Protein AF-G9PJ74-F1 (afdb_monomer)

Secondary structure (DSSP, 8-state):
-TTS-EEEESSSTTSSSEEEE-TTSGGGG-SSEEEEE--TT-HHHHHHHHHHHHHSTT-EEEEESS--S-HHHHHHHHHHHHHTT--EEPPPTT--TTT--EEEPP-PPP----PPPP-HHHHHHHHHHHHHHTSEEEESS--SS---GGGGHHHHHHHTT-EEEEETTEEEEE--S-----EEE-TT-GGGHHHHHHHHHHHHHTT--EEEES-GGGGGSSS-HHHHHHHHHHHTT-EEEEETTEEEEE-------EE--TT-HHHHHHHHHHTTTSTT-EES-SGGGGGT-TTHHHHHHHHHHGGG-TT--------PPPPPPP--

Solvent-accessible surface area (backbone atoms only — not comparable to full-atom values): 17631 Å² total; per-residue (Å²): 84,97,67,34,37,36,66,46,61,78,49,56,82,97,43,79,54,62,47,82,48,70,52,83,46,44,49,79,68,36,70,62,39,73,48,74,44,78,16,50,73,38,34,63,61,53,35,54,50,53,63,49,11,24,72,25,76,38,10,23,38,41,27,32,63,33,56,56,41,29,50,33,58,42,50,38,44,52,50,53,40,43,78,23,71,28,56,66,49,71,46,65,90,86,54,50,70,58,63,33,38,36,36,26,38,50,43,78,71,54,85,82,89,78,87,80,73,72,64,43,56,72,44,43,52,57,36,47,43,10,29,58,65,40,39,72,30,71,46,73,68,38,68,96,74,80,51,59,49,30,62,50,52,68,59,52,41,43,56,32,48,28,46,64,48,77,54,97,34,33,36,33,26,34,22,71,45,55,52,37,33,42,79,46,77,29,31,51,34,46,88,48,45,44,52,52,48,32,51,25,50,56,6,4,49,71,68,22,54,24,36,42,31,58,32,47,46,38,50,74,49,88,42,41,46,51,61,49,50,28,50,52,38,38,62,22,54,29,43,43,44,71,55,88,34,26,39,41,30,39,59,27,60,70,48,47,33,82,40,74,20,73,76,25,35,54,45,30,45,20,52,56,53,43,44,70,79,34,66,70,51,46,69,76,46,64,70,36,26,48,79,84,38,70,62,48,68,58,55,50,52,57,58,58,67,56,74,79,65,84,85,64,81,84,79,83,76,86,74,80,84,81,80,87,78,90,86,132

Structure (mmCIF, N/CA/C/O backbone):
data_AF-G9PJ74-F1
#
_entry.id   AF-G9PJ74-F1
#
loop_
_atom_site.group_PDB
_atom_site.id
_atom_site.type_symbol
_atom_site.label_atom_id
_atom_site.label_alt_id
_atom_site.label_comp_id
_atom_site.label_asym_id
_atom_site.label_entity_id
_atom_site.label_seq_id
_atom_site.pdbx_PDB_ins_code
_atom_site.Cartn_x
_atom_site.Cartn_y
_atom_site.Cartn_z
_atom_site.occupancy
_atom_site.B_iso_or_equiv
_atom_site.auth_seq_id
_atom_site.auth_comp_id
_atom_site.auth_asym_id
_atom_site.auth_atom_id
_atom_site.pdbx_PDB_model_num
ATOM 1 N N . ALA A 1 1 ? 8.447 4.797 -26.909 1.00 84.50 1 ALA A N 1
ATOM 2 C CA . ALA A 1 1 ? 8.799 5.712 -28.013 1.00 84.50 1 ALA A CA 1
ATOM 3 C C . ALA A 1 1 ? 10.272 6.124 -27.983 1.00 8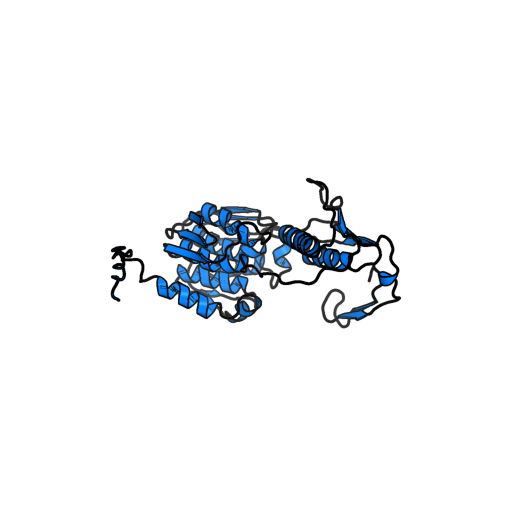4.50 1 ALA A C 1
ATOM 5 O O . ALA A 1 1 ? 10.968 5.804 -28.933 1.00 84.50 1 ALA A O 1
ATOM 6 N N . ALA A 1 2 ? 10.778 6.751 -26.907 1.00 85.19 2 ALA A N 1
ATOM 7 C CA . ALA A 1 2 ? 12.163 7.258 -26.838 1.00 85.19 2 ALA A CA 1
ATOM 8 C C . ALA A 1 2 ? 13.260 6.217 -27.145 1.00 85.19 2 ALA A C 1
ATOM 10 O O . ALA A 1 2 ? 14.308 6.564 -27.672 1.00 85.19 2 ALA A O 1
ATOM 11 N N . LEU A 1 3 ? 12.998 4.938 -26.864 1.00 84.88 3 LEU A N 1
ATOM 12 C CA . LEU A 1 3 ? 13.930 3.848 -27.154 1.00 84.88 3 LEU A CA 1
ATOM 13 C C . LEU A 1 3 ? 13.808 3.258 -28.574 1.00 84.88 3 LEU A C 1
ATOM 15 O O . LEU A 1 3 ? 14.513 2.310 -28.890 1.00 84.88 3 LEU A O 1
ATOM 19 N N . GLY A 1 4 ? 12.905 3.767 -29.419 1.00 87.38 4 GLY A N 1
ATOM 20 C CA . GLY A 1 4 ? 12.710 3.304 -30.803 1.00 87.38 4 GLY A CA 1
ATOM 21 C C . GLY A 1 4 ? 11.505 2.385 -31.042 1.00 87.38 4 GLY A C 1
ATOM 22 O O . GLY A 1 4 ? 11.259 1.986 -32.174 1.00 87.38 4 GLY A O 1
ATOM 23 N N . ALA A 1 5 ? 10.715 2.059 -30.011 1.00 89.31 5 ALA A N 1
ATOM 24 C CA . ALA A 1 5 ? 9.429 1.378 -30.200 1.00 89.31 5 ALA A CA 1
ATOM 25 C C . ALA A 1 5 ? 8.375 2.319 -30.817 1.00 89.31 5 ALA A C 1
ATOM 27 O O . ALA A 1 5 ? 8.233 3.459 -30.358 1.00 89.31 5 ALA A O 1
ATOM 28 N N . ASP A 1 6 ? 7.592 1.814 -31.776 1.00 92.56 6 ASP A N 1
ATOM 29 C CA . ASP A 1 6 ? 6.393 2.492 -32.289 1.00 92.56 6 ASP A CA 1
ATOM 30 C C . ASP A 1 6 ? 5.296 2.430 -31.222 1.00 92.56 6 ASP A C 1
ATOM 32 O O . ASP A 1 6 ? 4.913 1.346 -30.781 1.00 92.56 6 ASP A O 1
ATOM 36 N N . VAL A 1 7 ? 4.812 3.590 -30.783 1.00 93.56 7 VAL A N 1
ATOM 37 C CA . VAL A 1 7 ? 3.724 3.698 -29.810 1.00 93.56 7 VAL A CA 1
ATOM 38 C C . VAL A 1 7 ? 2.641 4.563 -30.429 1.00 93.56 7 VAL A C 1
ATOM 40 O O . VAL A 1 7 ? 2.813 5.769 -30.585 1.00 93.56 7 VAL A O 1
ATOM 43 N N . THR A 1 8 ? 1.523 3.940 -30.792 1.00 95.06 8 THR A N 1
ATOM 44 C CA . THR A 1 8 ? 0.361 4.635 -31.353 1.00 95.06 8 THR A CA 1
ATOM 45 C C . THR A 1 8 ? -0.734 4.724 -30.297 1.00 95.06 8 THR A C 1
ATOM 47 O O . THR A 1 8 ? -1.258 3.695 -29.865 1.00 95.06 8 THR A O 1
ATOM 50 N N . HIS A 1 9 ? -1.111 5.940 -29.907 1.00 95.81 9 HIS A N 1
ATOM 51 C CA . HIS A 1 9 ? -2.292 6.168 -29.074 1.00 95.81 9 HIS A CA 1
ATOM 52 C C . HIS A 1 9 ? -3.551 6.007 -29.931 1.00 95.81 9 HIS A C 1
ATOM 54 O O . HIS A 1 9 ? -3.665 6.627 -30.987 1.00 95.81 9 HIS A O 1
ATOM 60 N N . LEU A 1 10 ? -4.466 5.136 -29.501 1.00 95.88 10 LEU A N 1
ATOM 61 C CA . LEU A 1 10 ? -5.733 4.871 -30.196 1.00 95.88 10 LEU A CA 1
ATOM 62 C C . LEU A 1 10 ? -6.909 5.624 -29.552 1.00 95.88 10 LEU A C 1
ATOM 64 O O . LEU A 1 10 ? -8.017 5.606 -30.082 1.00 95.88 10 LEU A O 1
ATOM 68 N N . GLY A 1 11 ? -6.652 6.276 -28.419 1.00 94.56 11 GLY A N 1
ATOM 69 C CA . GLY A 1 11 ? -7.563 7.163 -27.708 1.00 94.56 11 GLY A CA 1
ATOM 70 C C . GLY A 1 11 ? -6.819 8.393 -27.193 1.00 94.56 11 GLY A C 1
ATOM 71 O O . GLY A 1 11 ? -5.977 8.956 -27.894 1.00 94.56 11 GLY A O 1
ATOM 72 N N . GLU A 1 12 ? -7.127 8.802 -25.964 1.00 94.75 12 GLU A N 1
ATOM 73 C CA . GLU A 1 12 ? -6.473 9.941 -25.319 1.00 94.75 12 GLU A CA 1
ATOM 74 C C . GLU A 1 12 ? -4.955 9.698 -25.166 1.00 94.75 12 GLU A C 1
ATOM 76 O O . GLU A 1 12 ? -4.543 8.650 -24.653 1.00 94.75 12 GLU A O 1
ATOM 81 N N . PRO A 1 13 ? -4.091 10.629 -25.621 1.00 92.31 13 PRO A N 1
ATOM 82 C CA . PRO A 1 13 ? -2.651 10.517 -25.426 1.00 92.31 13 PRO A CA 1
ATOM 83 C C . PRO A 1 13 ? -2.291 10.338 -23.948 1.00 92.31 13 PRO A C 1
ATOM 85 O O . PRO A 1 13 ? -2.773 11.067 -23.091 1.00 92.31 13 PRO A O 1
ATOM 88 N N . GLY A 1 14 ? -1.427 9.366 -23.659 1.00 87.25 14 GLY A N 1
ATOM 89 C CA . GLY A 1 14 ? -1.058 8.993 -22.287 1.00 87.25 14 GLY A CA 1
ATOM 90 C C . GLY A 1 14 ? -1.960 7.940 -21.633 1.00 87.25 14 GLY A C 1
ATOM 91 O O . GLY A 1 14 ? -1.566 7.384 -20.613 1.00 87.25 14 GLY A O 1
ATOM 92 N N . PHE A 1 15 ? -3.096 7.586 -22.243 1.00 90.69 15 PHE A N 1
ATOM 93 C CA . PHE A 1 15 ? -4.042 6.605 -21.703 1.00 90.69 15 PHE A CA 1
ATOM 94 C C . PHE A 1 15 ? -4.261 5.416 -22.650 1.00 90.69 15 PHE A C 1
ATOM 96 O O . PHE A 1 15 ? -3.872 5.420 -23.823 1.00 90.69 15 PHE A O 1
ATOM 103 N N . LEU A 1 16 ? -4.873 4.356 -22.114 1.00 94.25 16 LEU A N 1
ATOM 104 C CA . LEU A 1 16 ? -5.368 3.235 -22.909 1.00 94.25 16 LEU A CA 1
ATOM 105 C C . LEU A 1 16 ? -6.621 3.649 -23.709 1.00 94.25 16 LEU A C 1
ATOM 107 O O . LEU A 1 16 ? -7.407 4.464 -23.229 1.00 94.25 16 LEU A O 1
ATOM 111 N N . PRO A 1 17 ? -6.864 3.047 -24.889 1.00 96.44 17 PRO A N 1
ATOM 112 C CA . PRO A 1 17 ? -6.039 2.030 -25.542 1.00 96.44 17 PRO A CA 1
ATOM 113 C C . PRO A 1 17 ? -4.855 2.615 -26.336 1.00 96.44 17 PRO A C 1
ATOM 115 O O . PRO A 1 17 ? -4.956 3.658 -26.984 1.00 96.44 17 PRO A O 1
ATOM 118 N N . PHE A 1 18 ? -3.739 1.882 -26.364 1.00 96.56 18 PHE A N 1
ATOM 119 C CA . PHE A 1 18 ? -2.587 2.157 -27.227 1.00 96.56 18 PHE A CA 1
ATOM 120 C C . PHE A 1 18 ? -2.029 0.861 -27.824 1.00 96.56 18 PHE A C 1
ATOM 122 O O . PHE A 1 18 ? -2.241 -0.232 -27.298 1.00 96.56 18 PHE A O 1
ATOM 129 N N . ARG A 1 19 ? -1.305 0.983 -28.938 1.00 95.56 19 ARG A N 1
ATOM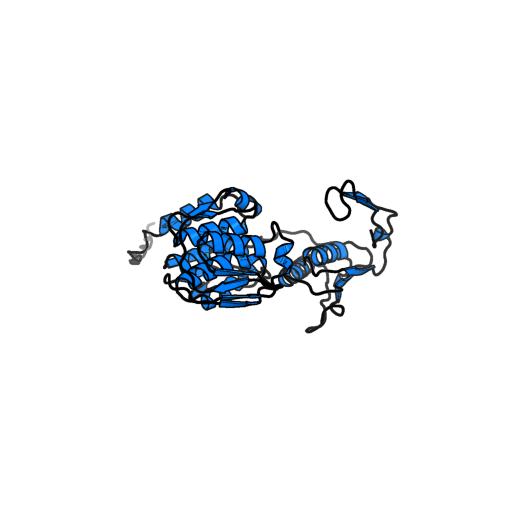 130 C CA . ARG A 1 19 ? -0.613 -0.119 -29.617 1.00 95.56 19 ARG A CA 1
ATOM 131 C C . ARG A 1 19 ? 0.894 0.082 -29.504 1.00 95.56 19 ARG A C 1
ATOM 133 O O . ARG A 1 19 ? 1.382 1.165 -29.818 1.00 95.56 19 ARG A O 1
ATOM 140 N N . VAL A 1 20 ? 1.616 -0.972 -29.122 1.00 93.81 20 VAL A N 1
ATOM 141 C CA . VAL A 1 20 ? 3.086 -1.013 -29.154 1.00 93.81 20 VAL A CA 1
ATOM 142 C C . VAL A 1 20 ? 3.528 -1.912 -30.303 1.00 93.81 20 VAL A C 1
ATOM 144 O O . VAL A 1 20 ? 3.149 -3.079 -30.369 1.00 93.81 20 VAL A O 1
ATOM 147 N N . GLY A 1 21 ? 4.295 -1.353 -31.233 1.00 90.94 21 GLY A N 1
ATOM 148 C CA . GLY A 1 21 ? 4.896 -2.054 -32.360 1.00 90.94 21 GLY A CA 1
ATOM 149 C C . GLY A 1 21 ? 6.424 -2.114 -32.254 1.00 90.94 21 GLY A C 1
ATOM 150 O O . GLY A 1 21 ? 7.027 -1.403 -31.448 1.00 90.94 21 GLY A O 1
ATOM 151 N N . PRO A 1 22 ? 7.076 -2.925 -33.103 1.00 84.88 22 PRO A N 1
ATOM 152 C CA . PRO A 1 22 ? 8.532 -3.100 -33.088 1.00 84.88 22 PRO A CA 1
ATOM 153 C C . PRO A 1 22 ? 9.315 -1.833 -33.479 1.00 84.88 22 PRO A C 1
ATOM 155 O O . PRO A 1 22 ? 10.532 -1.793 -33.297 1.00 84.88 22 PRO A O 1
ATOM 158 N N . GLY A 1 23 ? 8.638 -0.810 -34.017 1.00 87.44 23 GLY A N 1
ATOM 159 C CA . GLY A 1 23 ? 9.279 0.395 -34.537 1.00 87.44 23 GLY A CA 1
ATOM 160 C C . GLY A 1 23 ? 10.252 0.077 -35.671 1.00 87.44 23 GLY A C 1
ATOM 161 O O . GLY A 1 23 ? 9.961 -0.752 -36.531 1.00 87.44 23 GLY A O 1
ATOM 162 N N . ASP A 1 24 ? 11.415 0.722 -35.656 1.00 85.56 24 ASP A N 1
ATOM 163 C CA . ASP A 1 24 ? 12.508 0.530 -36.622 1.00 85.56 24 ASP A CA 1
ATOM 164 C C . ASP A 1 24 ? 13.539 -0.537 -36.176 1.00 85.56 24 ASP A C 1
ATOM 166 O O . ASP A 1 24 ? 14.610 -0.714 -36.778 1.00 85.56 24 ASP A O 1
ATOM 170 N N . GLY A 1 25 ? 13.245 -1.241 -35.079 1.00 83.25 25 GLY A N 1
ATOM 171 C CA . GLY A 1 25 ? 14.129 -2.227 -34.467 1.00 83.25 25 GLY A CA 1
ATOM 172 C C . GLY A 1 25 ? 15.375 -1.643 -33.793 1.00 83.25 25 GLY A C 1
ATOM 173 O O . GLY A 1 25 ? 16.284 -2.416 -33.491 1.00 83.25 25 GLY A O 1
ATOM 174 N N . ALA A 1 26 ? 15.459 -0.326 -33.552 1.00 83.31 26 ALA A N 1
ATOM 175 C CA . ALA A 1 26 ? 16.600 0.297 -32.870 1.00 83.31 26 ALA A CA 1
ATOM 176 C C . ALA A 1 26 ? 16.873 -0.325 -31.492 1.00 83.31 26 ALA A C 1
ATOM 178 O O . ALA A 1 26 ? 18.030 -0.554 -31.149 1.00 83.31 26 ALA A O 1
ATOM 179 N N . LEU A 1 27 ? 15.820 -0.713 -30.763 1.00 81.06 27 LEU A N 1
ATOM 180 C CA . LEU A 1 27 ? 15.912 -1.440 -29.489 1.00 81.06 27 LEU A CA 1
ATOM 181 C C . LEU A 1 27 ? 16.776 -2.706 -29.558 1.00 81.06 27 LEU A C 1
ATOM 183 O O . LEU A 1 27 ? 17.511 -3.007 -28.624 1.00 81.06 27 LEU A O 1
ATOM 187 N N . LEU A 1 28 ? 16.699 -3.447 -30.667 1.00 81.06 28 LEU A N 1
ATOM 188 C CA . LEU A 1 28 ? 17.429 -4.705 -30.853 1.00 81.06 28 LEU A CA 1
ATOM 189 C C . LEU A 1 28 ? 18.886 -4.492 -31.277 1.00 81.06 28 LEU A C 1
ATOM 191 O O . LEU A 1 28 ? 19.638 -5.456 -31.393 1.00 81.06 28 LEU A O 1
ATOM 195 N N . ARG A 1 29 ? 19.273 -3.245 -31.553 1.00 83.81 29 ARG A N 1
ATOM 196 C CA . ARG A 1 29 ? 20.624 -2.853 -31.972 1.00 83.81 29 ARG A CA 1
ATOM 197 C C . ARG A 1 29 ? 21.285 -1.895 -30.982 1.00 83.81 29 ARG A C 1
ATOM 199 O O . ARG A 1 29 ? 22.407 -1.469 -31.223 1.00 83.81 29 ARG A O 1
ATOM 206 N N . ALA A 1 30 ? 20.586 -1.518 -29.913 1.00 79.31 30 ALA A N 1
ATOM 207 C CA . ALA A 1 30 ? 21.080 -0.563 -28.940 1.00 79.31 30 ALA A CA 1
ATOM 208 C C . ALA A 1 30 ? 22.228 -1.172 -28.121 1.00 79.31 30 ALA A C 1
ATOM 210 O O . ALA A 1 30 ? 22.069 -2.206 -27.466 1.00 79.31 30 ALA A O 1
ATOM 211 N N . GLU A 1 31 ? 23.374 -0.496 -28.138 1.00 82.19 31 GLU A N 1
ATOM 212 C CA . GLU A 1 31 ? 24.510 -0.773 -27.263 1.00 82.19 31 GLU A CA 1
ATOM 213 C C . GLU A 1 31 ? 24.519 0.261 -26.131 1.00 82.19 31 GLU A C 1
ATOM 215 O O . GLU A 1 31 ? 24.485 1.463 -26.389 1.00 82.19 31 GLU A O 1
ATOM 220 N N . GLY A 1 32 ? 24.538 -0.193 -24.873 1.00 79.81 32 GLY A N 1
ATOM 221 C CA . GLY A 1 32 ? 24.607 0.686 -23.703 1.00 79.81 32 GLY A CA 1
ATOM 222 C C . GLY A 1 32 ? 23.439 1.670 -23.587 1.00 79.81 32 GLY A C 1
ATOM 223 O O . GLY A 1 32 ? 23.661 2.877 -23.496 1.00 79.81 32 GLY A O 1
ATOM 224 N N . THR A 1 33 ? 22.197 1.170 -23.592 1.00 91.81 33 THR A N 1
ATOM 225 C CA . THR A 1 33 ? 20.990 2.007 -23.487 1.00 91.81 33 THR A CA 1
ATOM 226 C C . THR A 1 33 ? 21.021 2.843 -22.211 1.00 91.81 33 THR A C 1
ATOM 228 O O . THR A 1 33 ? 21.175 2.299 -21.120 1.00 91.81 33 THR A O 1
ATOM 231 N N . ARG A 1 34 ? 20.819 4.156 -22.336 1.00 93.19 34 ARG A N 1
ATOM 232 C CA . ARG A 1 34 ? 20.670 5.075 -21.201 1.00 93.19 34 ARG A CA 1
ATOM 233 C C . ARG A 1 34 ? 19.313 5.740 -21.256 1.00 93.19 34 ARG A C 1
ATOM 235 O O . ARG A 1 34 ? 18.893 6.185 -22.324 1.00 93.19 34 ARG A O 1
ATOM 242 N N . MET A 1 35 ? 18.639 5.820 -20.119 1.00 92.06 35 MET A N 1
ATOM 243 C CA . MET A 1 35 ? 17.299 6.375 -20.054 1.00 92.06 35 MET A CA 1
ATOM 244 C C . MET A 1 35 ? 17.063 7.127 -18.760 1.00 92.06 35 MET A C 1
ATOM 246 O O . MET A 1 35 ? 17.463 6.699 -17.680 1.00 92.06 35 MET A O 1
ATOM 250 N N . ALA A 1 36 ? 16.358 8.237 -18.913 1.00 92.75 36 ALA A N 1
ATOM 251 C CA . ALA A 1 36 ? 15.820 9.019 -17.827 1.00 92.75 36 ALA A CA 1
ATOM 252 C C . ALA A 1 36 ? 14.292 8.903 -17.851 1.00 92.75 36 ALA A C 1
ATOM 254 O O . ALA A 1 36 ? 13.692 8.962 -18.928 1.00 92.75 36 ALA A O 1
ATOM 255 N N . VAL A 1 37 ? 13.669 8.702 -16.691 1.00 92.06 37 VAL A N 1
ATOM 256 C CA . VAL A 1 37 ? 12.207 8.597 -16.565 1.00 92.06 37 VAL A CA 1
ATOM 257 C C . VAL A 1 37 ? 11.740 9.341 -15.324 1.00 92.06 37 VAL A C 1
ATOM 259 O O . VAL A 1 37 ? 12.367 9.244 -14.274 1.00 92.06 37 VAL A O 1
ATOM 262 N N . ASP A 1 38 ? 10.635 10.069 -15.419 1.00 91.94 38 ASP A N 1
ATOM 263 C CA . ASP A 1 38 ? 9.988 10.589 -14.219 1.00 91.94 38 ASP A CA 1
ATOM 264 C C . ASP A 1 38 ? 9.207 9.456 -13.538 1.00 91.94 38 ASP A C 1
ATOM 266 O O . ASP A 1 38 ? 8.211 8.961 -14.068 1.00 91.94 38 ASP A O 1
ATOM 270 N N . GLY A 1 39 ? 9.712 9.004 -12.388 1.00 89.25 39 GLY A N 1
ATOM 271 C CA . GLY A 1 39 ? 9.121 7.937 -11.580 1.00 89.25 39 GLY A CA 1
ATOM 272 C C . GLY A 1 39 ? 8.160 8.433 -10.499 1.00 89.25 39 GLY A C 1
ATOM 273 O O . GLY A 1 39 ? 7.591 7.600 -9.796 1.00 89.25 39 GLY A O 1
ATOM 274 N N . SER A 1 40 ? 7.946 9.748 -10.376 1.00 89.81 40 SER A N 1
ATOM 275 C CA . SER A 1 40 ? 7.226 10.366 -9.246 1.00 89.81 40 SER A CA 1
ATOM 276 C C . SER A 1 40 ? 5.786 9.890 -9.105 1.00 89.81 40 SER A C 1
ATOM 278 O O . SER A 1 40 ? 5.261 9.811 -7.997 1.00 89.81 40 SER A O 1
ATOM 280 N N . ALA A 1 41 ? 5.153 9.527 -10.221 1.00 87.81 41 ALA A N 1
ATOM 281 C CA . ALA A 1 41 ? 3.796 8.997 -10.215 1.00 87.81 41 ALA A CA 1
ATOM 282 C C . ALA A 1 41 ? 3.728 7.497 -9.878 1.00 87.81 41 ALA A C 1
ATOM 284 O O . ALA A 1 41 ? 2.698 7.036 -9.392 1.00 87.81 41 ALA A O 1
ATOM 285 N N . SER A 1 42 ? 4.776 6.711 -10.165 1.00 91.06 42 SER A N 1
ATOM 286 C CA . SER A 1 42 ? 4.758 5.260 -9.949 1.00 91.06 42 SER A CA 1
ATOM 287 C C . SER A 1 42 ? 6.140 4.613 -10.079 1.00 91.06 42 SER A C 1
ATOM 289 O O . SER A 1 42 ? 6.813 4.751 -11.106 1.00 91.06 42 SER A O 1
ATOM 291 N N . SER A 1 43 ? 6.509 3.767 -9.111 1.00 93.06 43 SER A N 1
ATOM 292 C CA . SER A 1 43 ? 7.671 2.873 -9.234 1.00 93.06 43 SER A CA 1
ATOM 293 C C . SER A 1 43 ? 7.531 1.840 -10.347 1.00 93.06 43 SER A C 1
ATOM 295 O O . SER A 1 43 ? 8.546 1.335 -10.825 1.00 93.06 43 SER A O 1
ATOM 297 N N . GLN A 1 44 ? 6.312 1.549 -10.818 1.00 94.81 44 GLN A N 1
ATOM 298 C CA . GLN A 1 44 ? 6.090 0.569 -11.885 1.00 94.81 44 GLN A CA 1
ATOM 299 C C . GLN A 1 44 ? 6.811 0.959 -13.177 1.00 94.81 44 GLN A C 1
ATOM 301 O O . GLN A 1 44 ? 7.274 0.081 -13.905 1.00 94.81 44 GLN A O 1
ATOM 306 N N . PHE A 1 45 ? 6.970 2.260 -13.444 1.00 94.06 45 PHE A N 1
ATOM 307 C CA . PHE A 1 45 ? 7.746 2.737 -14.588 1.00 94.06 45 PHE A CA 1
ATOM 308 C C . PHE A 1 45 ? 9.216 2.339 -14.466 1.00 94.06 45 PHE A C 1
ATOM 310 O O . PHE A 1 45 ? 9.806 1.851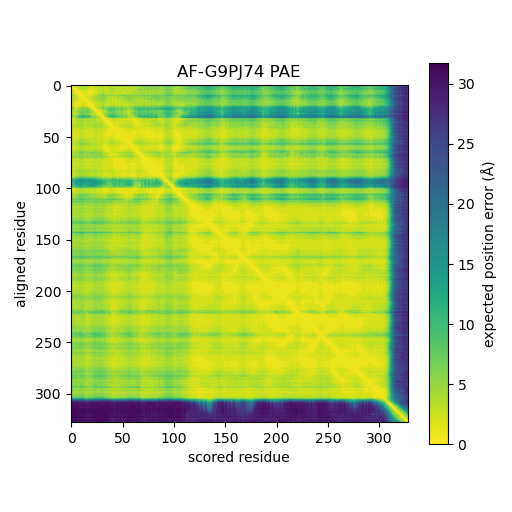 -15.428 1.00 94.06 45 PHE A O 1
ATOM 317 N N . VAL A 1 46 ? 9.790 2.479 -13.270 1.00 95.25 46 VAL A N 1
ATOM 318 C CA . VAL A 1 46 ? 11.167 2.066 -12.987 1.00 95.25 46 VAL A CA 1
ATOM 319 C C . VAL A 1 46 ? 11.282 0.546 -13.090 1.00 95.25 46 VAL A C 1
ATOM 321 O O . VAL A 1 46 ? 12.082 0.052 -13.882 1.00 95.25 46 VAL A O 1
ATOM 324 N N . SER A 1 47 ? 10.439 -0.207 -12.380 1.00 97.19 47 SER A N 1
ATOM 325 C CA . SER A 1 47 ? 10.474 -1.675 -12.369 1.00 97.19 47 SER A CA 1
ATOM 326 C C . SER A 1 47 ? 10.318 -2.293 -13.762 1.00 97.19 47 SER A C 1
ATOM 328 O O . SER A 1 47 ? 11.095 -3.175 -14.132 1.00 97.19 47 SER A O 1
ATOM 330 N N . ALA A 1 48 ? 9.369 -1.814 -14.572 1.00 96.44 48 ALA A N 1
ATOM 331 C CA . ALA A 1 48 ? 9.162 -2.317 -15.931 1.00 96.44 48 ALA A CA 1
ATOM 332 C C . ALA A 1 48 ? 10.400 -2.107 -16.817 1.00 96.44 48 ALA A C 1
ATOM 334 O O . ALA A 1 48 ? 10.775 -2.993 -17.588 1.00 96.44 48 ALA A O 1
ATOM 335 N N . LEU A 1 49 ? 11.064 -0.955 -16.684 1.00 95.38 49 LEU A N 1
ATOM 336 C CA . LEU A 1 49 ? 12.287 -0.654 -17.421 1.00 95.38 49 LEU A CA 1
ATOM 337 C C . LEU A 1 49 ? 13.474 -1.491 -16.932 1.00 95.38 49 LEU A C 1
ATOM 339 O O . LEU A 1 49 ? 14.239 -1.980 -17.761 1.00 95.38 49 LEU A O 1
ATOM 343 N N . LEU A 1 50 ? 13.604 -1.734 -15.624 1.00 96.75 50 LEU A N 1
ATOM 344 C CA . LEU A 1 50 ? 14.632 -2.638 -15.095 1.00 96.75 50 LEU A CA 1
ATOM 345 C C . LEU A 1 50 ? 14.459 -4.067 -15.633 1.00 96.75 50 LEU A C 1
ATOM 347 O O . LEU A 1 50 ? 15.430 -4.675 -16.080 1.00 96.75 50 LEU A O 1
ATOM 351 N N . LEU A 1 51 ? 13.226 -4.585 -15.662 1.00 96.88 51 LEU A N 1
ATOM 352 C CA . LEU A 1 51 ? 12.924 -5.899 -16.244 1.00 96.88 51 LEU A CA 1
ATOM 353 C C . LEU A 1 51 ? 13.258 -5.953 -17.741 1.00 96.88 51 LEU A C 1
ATOM 355 O O . LEU A 1 51 ? 13.855 -6.925 -18.206 1.00 96.88 51 LEU A O 1
ATOM 359 N N . LEU A 1 52 ? 12.921 -4.896 -18.489 1.00 93.81 52 LEU A N 1
ATOM 360 C CA . LEU A 1 52 ? 13.280 -4.764 -19.902 1.00 93.81 52 LEU A CA 1
ATOM 361 C C . LEU A 1 52 ? 14.802 -4.767 -20.102 1.00 93.81 52 LEU A C 1
ATOM 363 O O . LEU A 1 52 ? 15.290 -5.397 -21.039 1.00 93.81 52 LEU A O 1
ATOM 367 N N . GLY A 1 53 ? 15.549 -4.099 -19.219 1.00 94.12 53 GLY A N 1
ATOM 368 C CA . GLY A 1 53 ? 17.000 -3.956 -19.311 1.00 94.12 53 GLY A CA 1
ATOM 369 C C . GLY A 1 53 ? 17.750 -5.281 -19.439 1.00 94.12 53 GLY A C 1
ATOM 370 O O . GLY A 1 53 ? 18.745 -5.339 -20.155 1.00 94.12 53 GLY A O 1
ATOM 371 N N . ALA A 1 54 ? 17.236 -6.359 -18.838 1.00 94.50 54 ALA A N 1
ATOM 372 C CA . ALA A 1 54 ? 17.844 -7.685 -18.923 1.00 94.50 54 ALA A CA 1
ATOM 373 C C . ALA A 1 54 ? 17.929 -8.205 -20.367 1.00 94.50 54 ALA A C 1
ATOM 375 O O . ALA A 1 54 ? 18.927 -8.807 -20.751 1.00 94.50 54 ALA A O 1
ATOM 376 N N . ILE A 1 55 ? 16.903 -7.962 -21.188 1.00 91.75 55 ILE A N 1
ATOM 377 C CA . ILE A 1 55 ? 16.815 -8.518 -22.548 1.00 91.75 55 ILE A CA 1
ATOM 378 C C . ILE A 1 55 ? 17.361 -7.582 -23.634 1.00 91.75 55 ILE A C 1
ATOM 380 O O . ILE A 1 55 ? 17.419 -7.977 -24.800 1.00 91.75 55 ILE A O 1
ATOM 384 N N . LEU A 1 56 ? 17.756 -6.355 -23.282 1.00 92.00 56 LEU A N 1
ATOM 385 C CA . LEU A 1 56 ? 18.378 -5.428 -24.227 1.00 92.00 56 LEU A CA 1
ATOM 386 C C . LEU A 1 56 ? 19.829 -5.858 -24.500 1.00 92.00 56 LEU A C 1
ATOM 388 O O . LEU A 1 56 ? 20.547 -6.116 -23.538 1.00 92.00 56 LEU A O 1
ATOM 392 N N . PRO A 1 57 ? 20.307 -5.894 -25.761 1.00 90.00 57 PRO A N 1
ATOM 393 C CA . PRO A 1 57 ? 21.647 -6.396 -26.098 1.00 90.00 57 PRO A CA 1
ATOM 394 C C . PRO A 1 57 ? 22.797 -5.734 -25.326 1.00 90.00 57 PRO A C 1
ATOM 396 O O . PRO A 1 57 ? 23.761 -6.404 -24.967 1.00 90.00 57 PRO A O 1
ATOM 399 N N . GLY A 1 58 ? 22.686 -4.432 -25.051 1.00 90.12 58 GLY A N 1
ATOM 400 C CA . GLY A 1 58 ? 23.665 -3.661 -24.283 1.00 90.12 58 GLY A CA 1
ATOM 401 C C . GLY A 1 58 ? 23.272 -3.363 -22.833 1.00 90.12 58 GLY A C 1
ATOM 402 O O . GLY A 1 58 ? 23.908 -2.512 -22.214 1.00 90.12 58 GLY A O 1
ATOM 403 N N . GLY A 1 59 ? 22.223 -4.001 -22.308 1.00 94.56 59 GLY A N 1
ATOM 404 C CA . GLY A 1 59 ? 21.666 -3.683 -20.996 1.00 94.56 59 GLY A CA 1
ATOM 405 C C . GLY A 1 59 ? 20.958 -2.325 -20.950 1.00 94.56 59 GLY A C 1
ATOM 406 O O . GLY A 1 59 ? 20.599 -1.747 -21.984 1.00 94.56 59 GLY A O 1
ATOM 407 N N . LEU A 1 60 ? 20.766 -1.818 -19.730 1.00 95.50 60 LEU A N 1
ATOM 408 C CA . LEU A 1 60 ? 20.123 -0.534 -19.455 1.00 95.50 60 LEU A CA 1
ATOM 409 C C . LEU A 1 60 ? 20.773 0.184 -18.268 1.00 95.50 60 LEU A C 1
ATOM 411 O O . LEU A 1 60 ? 20.895 -0.390 -17.191 1.00 95.50 60 LEU A O 1
ATOM 415 N N . GLU A 1 61 ? 21.095 1.463 -18.438 1.00 95.81 61 GLU A N 1
ATOM 416 C CA . GLU A 1 61 ? 21.291 2.424 -17.349 1.00 95.81 61 GLU A CA 1
ATOM 417 C C . GLU A 1 61 ? 20.025 3.279 -17.208 1.00 95.81 61 GLU A C 1
ATOM 419 O O . GLU A 1 61 ? 19.599 3.924 -18.171 1.00 95.81 61 GLU A O 1
ATOM 424 N N . LEU A 1 62 ? 19.422 3.278 -16.021 1.00 95.25 62 LEU A N 1
ATOM 425 C CA . LEU A 1 62 ? 18.168 3.968 -15.742 1.00 95.25 62 LEU A CA 1
ATOM 426 C C . LEU A 1 62 ? 18.331 4.956 -14.589 1.00 95.25 62 LEU A C 1
ATOM 428 O O . LEU A 1 62 ? 18.648 4.544 -13.472 1.00 95.25 62 LEU A O 1
ATOM 432 N N . THR A 1 63 ? 18.037 6.227 -14.855 1.00 94.25 63 THR A N 1
ATOM 433 C CA . THR A 1 63 ? 18.092 7.317 -13.873 1.00 94.25 63 THR A CA 1
ATOM 434 C C . THR A 1 63 ? 16.716 7.967 -13.725 1.00 94.25 63 THR A C 1
ATOM 436 O O . THR A 1 63 ? 16.265 8.651 -14.647 1.00 94.25 63 THR A O 1
ATOM 439 N N . PRO A 1 64 ? 16.008 7.792 -12.599 1.00 92.88 64 PRO A N 1
ATOM 440 C CA . PRO A 1 64 ? 14.790 8.543 -12.355 1.00 92.88 64 PRO A CA 1
ATOM 441 C C . PRO A 1 64 ? 15.080 10.032 -12.176 1.00 92.88 64 PRO A C 1
ATOM 443 O O . PRO A 1 64 ? 16.010 10.409 -11.465 1.00 92.88 64 PRO A O 1
ATOM 446 N N . THR A 1 65 ? 14.288 10.881 -12.824 1.00 90.88 65 THR A N 1
ATOM 447 C CA . THR A 1 65 ? 14.476 12.343 -12.797 1.00 90.88 65 THR A CA 1
ATOM 448 C C . THR A 1 65 ? 13.774 13.031 -11.632 1.00 90.88 65 THR A C 1
ATOM 450 O O . THR A 1 65 ? 13.989 14.220 -11.420 1.00 90.88 65 THR A O 1
ATOM 453 N N . GLY A 1 66 ? 12.930 12.303 -10.904 1.00 87.69 66 GLY A N 1
ATOM 454 C CA . GLY A 1 66 ? 12.193 12.769 -9.733 1.00 87.69 66 GLY A CA 1
ATOM 455 C C . GLY A 1 66 ? 12.153 11.693 -8.644 1.00 87.69 66 GLY A C 1
ATOM 456 O O . GLY A 1 66 ? 12.720 10.610 -8.854 1.00 87.69 66 GLY A O 1
ATOM 457 N N . PRO A 1 67 ? 11.499 11.976 -7.503 1.00 87.25 67 PRO A N 1
ATOM 458 C CA . PRO A 1 67 ? 11.344 11.013 -6.419 1.00 87.25 67 PRO A CA 1
ATOM 459 C C . PRO A 1 67 ? 10.682 9.734 -6.926 1.00 87.25 67 PRO A C 1
ATOM 461 O O . PRO A 1 67 ? 9.870 9.760 -7.844 1.00 87.25 67 PRO A O 1
ATOM 464 N N . VAL A 1 68 ? 11.017 8.591 -6.336 1.00 88.25 68 VAL A N 1
ATOM 465 C CA . VAL A 1 68 ? 10.385 7.312 -6.686 1.00 88.25 68 VAL A CA 1
ATOM 466 C C . VAL A 1 68 ? 9.649 6.799 -5.455 1.00 88.25 68 VAL A C 1
ATOM 468 O O . VAL A 1 68 ? 10.315 6.442 -4.484 1.00 88.25 68 VAL A O 1
ATOM 471 N N . PRO A 1 69 ? 8.304 6.751 -5.461 1.00 88.81 69 PRO A N 1
ATOM 472 C CA . PRO A 1 69 ? 7.562 6.165 -4.353 1.00 88.81 69 PRO A CA 1
ATOM 473 C C . PRO A 1 69 ? 7.773 4.651 -4.318 1.00 88.81 69 PRO A C 1
ATOM 475 O O . PRO A 1 69 ? 8.104 4.047 -5.337 1.00 88.81 69 PRO A O 1
ATOM 478 N N . SER A 1 70 ? 7.504 4.004 -3.184 1.00 87.81 70 SER A N 1
ATOM 479 C CA . SER A 1 70 ? 7.493 2.539 -3.081 1.00 87.81 70 SER A CA 1
ATOM 480 C C . SER A 1 70 ? 8.798 1.883 -3.568 1.00 87.81 70 SER A C 1
ATOM 482 O O . SER A 1 70 ? 8.764 0.937 -4.365 1.00 87.81 70 SER A O 1
ATOM 484 N N . LEU A 1 71 ? 9.962 2.371 -3.110 1.00 90.44 71 LEU A N 1
ATOM 485 C CA . LEU A 1 71 ? 11.272 1.829 -3.511 1.00 90.44 71 LEU A CA 1
ATOM 486 C C . LEU A 1 71 ? 11.431 0.345 -3.157 1.00 90.44 71 LEU A C 1
ATOM 488 O O . LEU A 1 71 ? 12.185 -0.362 -3.824 1.00 90.44 71 LEU A O 1
ATOM 492 N N . THR A 1 72 ? 10.674 -0.149 -2.179 1.00 90.75 72 THR A N 1
ATOM 493 C CA . THR A 1 72 ? 10.526 -1.576 -1.848 1.00 90.75 72 THR A CA 1
ATOM 494 C C . THR A 1 72 ? 10.178 -2.431 -3.073 1.00 90.75 72 THR A C 1
ATOM 496 O O . THR A 1 72 ? 10.808 -3.462 -3.302 1.00 90.75 72 THR A O 1
ATOM 499 N N . HIS A 1 73 ? 9.276 -1.967 -3.944 1.00 94.69 73 HIS A N 1
ATOM 500 C CA . HIS A 1 73 ? 8.903 -2.666 -5.181 1.00 94.69 73 HIS A CA 1
ATOM 501 C C . HIS A 1 73 ? 10.021 -2.643 -6.236 1.00 94.69 73 HIS A C 1
ATOM 503 O O . HIS A 1 73 ? 10.198 -3.601 -6.999 1.00 94.69 73 HIS A O 1
ATOM 509 N N . VAL A 1 74 ? 10.823 -1.575 -6.266 1.00 94.62 74 VAL A N 1
ATOM 510 C CA . VAL A 1 74 ? 12.033 -1.523 -7.100 1.00 94.62 74 VAL A CA 1
ATOM 511 C C . VAL A 1 74 ? 13.068 -2.516 -6.566 1.00 94.62 74 VAL A C 1
ATOM 513 O O . VAL A 1 74 ? 13.620 -3.295 -7.341 1.00 94.62 74 VAL A O 1
ATOM 516 N N . GLY A 1 75 ? 13.261 -2.572 -5.246 1.00 94.44 75 GLY A N 1
ATOM 517 C CA . GLY A 1 75 ? 14.112 -3.559 -4.578 1.00 94.44 75 GLY A CA 1
ATOM 518 C C . GLY A 1 75 ? 13.688 -5.001 -4.871 1.00 94.44 75 GLY A C 1
ATOM 519 O O . GLY A 1 75 ? 14.523 -5.818 -5.253 1.00 94.44 75 GLY A O 1
ATOM 520 N N . MET A 1 76 ? 12.386 -5.295 -4.809 1.00 95.75 76 MET A N 1
ATOM 521 C CA . MET A 1 76 ? 11.811 -6.590 -5.196 1.00 95.75 76 MET A CA 1
ATOM 522 C C . MET A 1 76 ? 12.126 -6.945 -6.654 1.00 95.75 76 MET A C 1
ATOM 524 O O . MET A 1 76 ? 12.486 -8.082 -6.970 1.00 95.75 76 MET A O 1
ATOM 528 N N . THR A 1 77 ? 12.054 -5.961 -7.552 1.00 97.00 77 THR A N 1
ATOM 529 C CA . THR A 1 77 ? 12.388 -6.145 -8.972 1.00 97.00 77 THR A CA 1
ATOM 530 C C . THR A 1 77 ? 13.868 -6.489 -9.154 1.00 97.00 77 THR A C 1
ATOM 532 O O . THR A 1 77 ? 14.209 -7.426 -9.878 1.00 97.00 77 THR A O 1
ATOM 535 N N . VAL A 1 78 ? 14.756 -5.768 -8.465 1.00 96.88 78 VAL A N 1
ATOM 536 C CA . VAL A 1 78 ? 16.205 -6.018 -8.486 1.00 96.88 78 VAL A CA 1
ATOM 537 C C . VAL A 1 78 ? 16.539 -7.399 -7.913 1.00 96.88 78 VAL A C 1
ATOM 539 O O . VAL A 1 78 ? 17.323 -8.134 -8.517 1.00 96.88 78 VAL A O 1
ATOM 542 N N . ALA A 1 79 ? 15.930 -7.781 -6.787 1.00 95.50 79 ALA A N 1
ATOM 543 C CA . ALA A 1 79 ? 16.099 -9.103 -6.185 1.00 95.50 79 ALA A CA 1
ATOM 544 C C . ALA A 1 79 ? 15.666 -10.213 -7.155 1.00 95.50 79 ALA A C 1
ATOM 546 O O . ALA A 1 79 ? 16.452 -11.117 -7.440 1.00 95.50 79 ALA A O 1
ATOM 547 N N . THR A 1 80 ? 14.490 -10.067 -7.772 1.00 95.62 80 THR A N 1
ATOM 548 C CA . THR A 1 80 ? 13.969 -11.012 -8.772 1.00 95.62 80 THR A CA 1
ATOM 549 C C . THR A 1 80 ? 14.927 -11.169 -9.956 1.00 95.62 80 THR A C 1
ATOM 551 O O . THR A 1 80 ? 15.219 -12.283 -10.390 1.00 95.62 80 THR A O 1
ATOM 554 N N . LEU A 1 81 ? 15.464 -10.065 -10.488 1.00 97.00 81 LEU A N 1
ATOM 555 C CA . LEU A 1 81 ? 16.445 -10.110 -11.576 1.00 97.00 81 LEU A CA 1
ATOM 556 C C . LEU A 1 81 ? 17.701 -10.897 -11.172 1.00 97.00 81 LEU A C 1
ATOM 558 O O . LEU A 1 81 ? 18.144 -11.779 -11.916 1.00 97.00 81 LEU A O 1
ATOM 562 N N . ARG A 1 82 ? 18.232 -10.638 -9.973 1.00 96.31 82 ARG A N 1
ATOM 563 C CA . ARG A 1 82 ? 19.417 -11.325 -9.440 1.00 96.31 82 ARG A CA 1
ATOM 564 C C . ARG A 1 82 ? 19.182 -12.813 -9.219 1.00 96.31 82 ARG A C 1
ATOM 566 O O . ARG A 1 82 ? 20.023 -13.619 -9.616 1.00 96.31 82 ARG A O 1
ATOM 573 N N . GLU A 1 83 ? 18.033 -13.194 -8.671 1.00 94.88 83 GLU A N 1
ATOM 574 C CA . GLU A 1 83 ? 17.630 -14.597 -8.508 1.00 94.88 83 GLU A CA 1
ATOM 575 C C . GLU A 1 83 ? 17.574 -15.338 -9.847 1.00 94.88 83 GLU A C 1
ATOM 577 O O . GLU A 1 83 ? 17.922 -16.518 -9.940 1.00 94.88 83 GLU A O 1
ATOM 582 N N . ARG A 1 84 ? 17.209 -14.634 -10.926 1.00 95.88 84 ARG A N 1
ATOM 583 C CA . ARG A 1 84 ? 17.223 -15.172 -12.294 1.00 95.88 84 ARG A CA 1
ATOM 584 C C . ARG A 1 84 ? 18.573 -15.042 -12.997 1.00 95.88 84 ARG A C 1
ATOM 586 O O . ARG A 1 84 ? 18.669 -15.331 -14.191 1.00 95.88 84 ARG A O 1
ATOM 593 N N . GLY A 1 85 ? 19.630 -14.700 -12.263 1.00 96.56 85 GLY A N 1
ATOM 594 C CA . GLY A 1 85 ? 21.005 -14.649 -12.752 1.00 96.56 85 GLY A CA 1
ATOM 595 C C . GLY A 1 85 ? 21.336 -13.409 -13.579 1.00 96.56 85 GLY A C 1
ATOM 596 O O . GLY A 1 85 ? 22.334 -13.430 -14.298 1.00 96.56 85 GLY A O 1
ATOM 597 N N . ILE A 1 86 ? 20.520 -12.356 -13.504 1.00 97.88 86 ILE A N 1
ATOM 598 C CA . ILE A 1 86 ? 20.795 -11.064 -14.133 1.00 97.88 86 ILE A CA 1
ATOM 599 C C . ILE A 1 86 ? 21.543 -10.181 -13.136 1.00 97.88 86 ILE A C 1
ATOM 601 O O . ILE A 1 86 ? 21.065 -9.927 -12.031 1.00 97.88 86 ILE A O 1
ATOM 605 N N . ALA A 1 87 ? 22.727 -9.709 -13.521 1.00 97.69 87 ALA A N 1
ATOM 606 C CA . ALA A 1 87 ? 23.473 -8.762 -12.705 1.00 97.69 87 ALA A CA 1
ATOM 607 C C . ALA A 1 87 ? 22.809 -7.380 -12.764 1.00 97.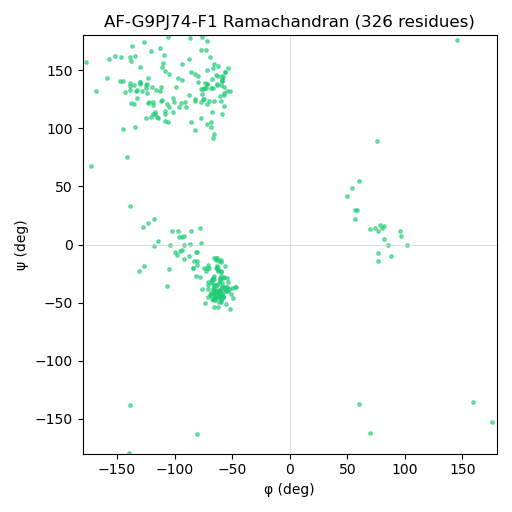69 87 ALA A C 1
ATOM 609 O O . ALA A 1 87 ? 22.449 -6.891 -13.838 1.00 97.69 87 ALA A O 1
ATOM 610 N N . VAL A 1 88 ? 22.669 -6.750 -11.599 1.00 97.81 88 VAL A N 1
ATOM 611 C CA . VAL A 1 88 ? 22.135 -5.395 -11.460 1.00 97.81 88 VAL A CA 1
ATOM 612 C C . VAL A 1 88 ? 23.019 -4.624 -10.494 1.00 97.81 88 VAL A C 1
ATOM 614 O O . VAL A 1 88 ? 23.142 -5.026 -9.330 1.00 97.81 88 VAL A O 1
ATOM 617 N N . ASP A 1 89 ? 23.595 -3.523 -10.966 1.00 96.19 89 ASP A N 1
ATOM 618 C CA . ASP A 1 89 ? 24.291 -2.563 -10.117 1.00 96.19 89 ASP A CA 1
ATOM 619 C C . ASP A 1 89 ? 23.271 -1.557 -9.593 1.00 96.19 89 ASP A C 1
ATOM 621 O O . ASP A 1 89 ? 22.485 -0.978 -10.352 1.00 96.19 89 ASP A O 1
ATOM 625 N N . GLU A 1 90 ? 23.276 -1.378 -8.279 1.00 92.50 90 GLU A N 1
ATOM 626 C CA . GLU A 1 90 ? 22.393 -0.440 -7.605 1.00 92.50 90 GLU A CA 1
ATOM 627 C C . GLU A 1 90 ? 23.064 0.926 -7.419 1.00 92.50 90 GLU A C 1
ATOM 629 O O . GLU A 1 90 ? 24.296 1.016 -7.362 1.00 92.50 90 GLU A O 1
ATOM 634 N N . PRO A 1 91 ? 22.257 1.990 -7.299 1.00 88.62 91 PRO A N 1
ATOM 635 C CA . PRO A 1 91 ? 22.740 3.314 -6.945 1.00 88.62 91 PRO A CA 1
ATOM 636 C C . PRO A 1 91 ? 23.561 3.306 -5.651 1.00 88.62 91 PRO A C 1
ATOM 638 O O . PRO A 1 91 ? 23.313 2.511 -4.743 1.00 88.62 91 PRO A O 1
ATOM 641 N N . ALA A 1 92 ? 24.496 4.250 -5.532 1.00 81.06 92 ALA A N 1
ATOM 642 C CA . ALA A 1 92 ? 25.210 4.465 -4.280 1.00 81.06 92 ALA A CA 1
ATOM 643 C C . ALA A 1 92 ? 24.230 4.785 -3.136 1.00 81.06 92 ALA A C 1
ATOM 645 O O . ALA A 1 92 ? 23.225 5.477 -3.328 1.00 81.06 92 ALA A O 1
ATOM 646 N N . LEU A 1 93 ? 24.544 4.303 -1.930 1.00 75.56 93 LEU A N 1
ATOM 647 C CA . LEU A 1 93 ? 23.769 4.623 -0.732 1.00 75.56 93 LEU A CA 1
ATOM 648 C C . LEU A 1 93 ? 23.719 6.144 -0.534 1.00 75.56 93 LEU A C 1
ATOM 650 O O . LEU A 1 93 ? 24.751 6.811 -0.566 1.00 75.56 93 LEU A O 1
ATOM 654 N N . GLY A 1 94 ? 22.517 6.679 -0.324 1.00 69.56 94 GLY A N 1
ATOM 655 C CA . GLY A 1 94 ? 22.298 8.116 -0.143 1.00 69.56 94 GLY A CA 1
ATOM 656 C C . GLY A 1 94 ? 22.216 8.934 -1.435 1.00 69.56 94 GLY A C 1
ATOM 657 O O . GLY A 1 94 ? 22.091 10.150 -1.341 1.00 69.56 94 GLY A O 1
ATOM 658 N N . ALA A 1 95 ? 22.248 8.307 -2.619 1.00 74.31 95 ALA A N 1
ATOM 659 C CA . ALA A 1 95 ? 21.989 9.012 -3.874 1.00 74.31 95 ALA A CA 1
ATOM 660 C C . ALA A 1 95 ? 20.583 9.638 -3.866 1.00 74.31 95 ALA A C 1
ATOM 662 O O . ALA A 1 95 ? 19.576 8.939 -3.660 1.00 74.31 95 ALA A O 1
ATOM 663 N N . GLY A 1 96 ? 20.546 10.953 -4.087 1.00 69.25 96 GLY A N 1
ATOM 664 C CA . GLY A 1 96 ? 19.318 11.728 -4.213 1.00 69.25 96 GLY A CA 1
ATOM 665 C C . GLY A 1 96 ? 18.635 11.531 -5.566 1.00 69.25 96 GLY A C 1
ATOM 666 O O . GLY A 1 96 ? 19.118 10.809 -6.448 1.00 69.25 96 GLY A O 1
ATOM 667 N N . ASP A 1 97 ? 17.493 12.189 -5.729 1.00 68.94 97 ASP A N 1
ATOM 668 C CA . ASP A 1 97 ? 16.746 12.201 -6.986 1.00 68.94 97 ASP A CA 1
ATOM 669 C C . ASP A 1 97 ? 17.611 12.768 -8.123 1.00 68.94 97 ASP A C 1
ATOM 671 O O . ASP A 1 97 ? 18.400 13.692 -7.922 1.00 68.94 97 ASP A O 1
ATOM 675 N N . GLY A 1 98 ? 17.517 12.190 -9.324 1.00 72.12 98 GLY A N 1
ATOM 676 C CA . GLY A 1 98 ? 18.348 12.579 -10.472 1.00 72.12 98 GLY A CA 1
ATOM 677 C C . GLY A 1 98 ? 19.797 12.067 -10.447 1.00 72.12 98 GLY A C 1
ATOM 678 O O . GLY A 1 98 ? 20.451 12.066 -11.487 1.00 72.12 98 GLY A O 1
ATOM 679 N N . GLU A 1 99 ? 20.293 11.575 -9.309 1.00 77.62 99 GLU A N 1
ATOM 680 C CA . GLU A 1 99 ? 21.621 10.944 -9.183 1.00 77.62 99 GLU A CA 1
ATOM 681 C C . GLU A 1 99 ? 21.525 9.416 -9.074 1.00 77.62 99 GLU A C 1
ATOM 683 O O . GLU A 1 99 ? 22.465 8.672 -9.377 1.00 77.62 99 GLU A O 1
ATOM 688 N N . ARG A 1 100 ? 20.351 8.930 -8.670 1.00 87.31 100 ARG A N 1
ATOM 689 C CA . ARG A 1 100 ? 20.049 7.518 -8.487 1.00 87.31 100 ARG A CA 1
ATOM 690 C C . ARG A 1 100 ? 20.017 6.778 -9.826 1.00 87.31 100 ARG A C 1
ATOM 692 O O . ARG A 1 100 ? 19.057 6.899 -10.576 1.00 87.31 100 ARG A O 1
ATOM 699 N N . THR A 1 101 ? 21.046 5.983 -10.118 1.00 93.12 101 THR A N 1
ATOM 700 C CA . THR A 1 101 ? 21.134 5.223 -11.376 1.00 93.12 101 THR A CA 1
ATOM 701 C C . THR A 1 101 ? 21.277 3.728 -11.124 1.00 93.12 101 THR A C 1
ATOM 703 O O . THR A 1 101 ? 22.227 3.301 -10.472 1.00 93.12 101 THR A O 1
ATOM 706 N N . TRP A 1 102 ? 20.359 2.933 -11.675 1.00 95.75 102 TRP A N 1
ATOM 707 C CA . TRP A 1 102 ? 20.492 1.476 -11.741 1.00 95.75 102 TRP A CA 1
ATOM 708 C C . TRP A 1 102 ? 21.114 1.073 -13.071 1.00 95.75 102 TRP A C 1
ATOM 710 O O . TRP A 1 102 ? 20.757 1.623 -14.115 1.00 95.75 102 TRP A O 1
ATOM 720 N N . ARG A 1 103 ? 21.989 0.067 -13.051 1.00 96.88 103 ARG A N 1
ATOM 721 C CA . ARG A 1 103 ? 22.498 -0.575 -14.267 1.00 96.88 103 ARG A CA 1
ATOM 722 C C . ARG A 1 103 ? 22.072 -2.033 -14.293 1.00 96.88 103 ARG A C 1
ATOM 724 O O . ARG A 1 103 ? 22.539 -2.827 -13.485 1.00 96.88 103 ARG A O 1
ATOM 731 N N . VAL A 1 104 ? 21.232 -2.396 -15.252 1.00 97.19 104 VAL A N 1
ATOM 732 C CA . VAL A 1 104 ? 20.893 -3.791 -15.543 1.00 97.19 104 VAL A CA 1
ATOM 733 C C . VAL A 1 104 ? 21.807 -4.286 -16.653 1.00 97.19 104 VAL A C 1
ATOM 735 O O . VAL A 1 104 ? 21.844 -3.709 -17.742 1.00 97.19 104 VAL A O 1
ATOM 738 N N . HIS A 1 105 ? 22.559 -5.347 -16.375 1.00 96.50 105 HIS A N 1
ATOM 739 C CA . HIS A 1 105 ? 23.441 -5.968 -17.358 1.00 96.50 105 HIS A CA 1
ATOM 740 C C . HIS A 1 105 ? 22.640 -6.877 -18.301 1.00 96.50 105 HIS A C 1
ATOM 742 O O . HIS A 1 105 ? 21.681 -7.518 -17.859 1.00 96.50 105 HIS A O 1
ATOM 748 N N . PRO A 1 106 ? 23.020 -6.966 -19.589 1.00 94.75 106 PRO A N 1
ATOM 749 C CA . PRO A 1 106 ? 22.337 -7.835 -20.537 1.00 94.75 106 PRO A CA 1
ATOM 750 C C . PRO A 1 106 ? 22.483 -9.301 -20.124 1.00 94.75 106 PRO A C 1
ATOM 752 O O . PRO A 1 106 ? 23.563 -9.762 -19.750 1.00 94.75 106 PRO A O 1
ATOM 755 N N . GLY A 1 107 ? 21.405 -10.068 -20.233 1.00 93.31 107 GLY A N 1
ATOM 756 C CA . GLY A 1 107 ? 21.420 -11.483 -19.908 1.00 93.31 107 GLY A CA 1
ATOM 757 C C . GLY A 1 107 ? 20.093 -12.168 -20.187 1.00 93.31 107 GLY A C 1
ATOM 758 O O . GLY A 1 107 ? 19.027 -11.562 -20.210 1.00 93.31 107 GLY A O 1
ATOM 759 N N . ARG A 1 108 ? 20.144 -13.485 -20.381 1.00 93.44 108 ARG A N 1
ATOM 760 C CA . ARG A 1 108 ? 18.931 -14.295 -20.485 1.00 93.44 108 ARG A CA 1
ATOM 761 C C . ARG A 1 108 ? 18.536 -14.779 -19.085 1.00 93.44 108 ARG A C 1
ATOM 763 O O . ARG A 1 108 ? 19.321 -15.532 -18.503 1.00 93.44 108 ARG A O 1
ATOM 770 N N . PRO A 1 109 ? 17.352 -14.411 -18.558 1.00 94.00 109 PRO A N 1
ATOM 771 C CA . PRO A 1 109 ? 16.907 -14.890 -17.255 1.00 94.00 109 PRO A CA 1
ATOM 772 C C . PRO A 1 109 ? 16.866 -16.420 -17.217 1.00 94.00 109 PRO A C 1
ATOM 774 O O . PRO A 1 109 ? 16.400 -17.067 -18.162 1.00 94.00 109 PRO A O 1
ATOM 777 N N . ARG A 1 110 ? 17.369 -17.010 -16.132 1.00 94.75 110 ARG A N 1
ATOM 778 C CA . ARG A 1 110 ? 17.324 -18.461 -15.915 1.00 94.75 110 ARG A CA 1
ATOM 779 C C . ARG A 1 110 ? 15.895 -18.899 -15.595 1.00 94.75 110 ARG A C 1
ATOM 781 O O . ARG A 1 110 ? 15.205 -18.248 -14.818 1.00 94.75 110 ARG A O 1
ATOM 788 N N . GLY A 1 111 ? 15.464 -20.022 -16.167 1.00 92.75 111 GLY A N 1
ATOM 789 C CA . GLY A 1 111 ? 14.229 -20.688 -15.744 1.00 92.75 111 GLY A CA 1
ATOM 790 C C . GLY A 1 111 ? 14.378 -21.357 -14.372 1.00 92.75 111 GLY A C 1
ATOM 791 O O . GLY A 1 111 ? 15.471 -21.395 -13.808 1.00 92.75 111 GLY A O 1
ATOM 792 N N . GLY A 1 112 ? 13.282 -21.902 -13.848 1.00 92.12 112 GLY A N 1
ATOM 793 C CA . GLY A 1 112 ? 13.258 -22.658 -12.594 1.00 92.12 112 GLY A CA 1
ATOM 794 C C . GLY A 1 112 ? 11.960 -22.448 -11.822 1.00 92.12 112 GLY A C 1
ATOM 795 O O . GLY A 1 112 ? 11.126 -21.632 -12.214 1.00 92.12 112 GLY A O 1
ATOM 796 N N . GLU A 1 113 ? 11.822 -23.155 -10.709 1.00 92.94 113 GLU A N 1
ATOM 797 C CA . GLU A 1 113 ? 10.686 -23.018 -9.796 1.00 92.94 113 GLU A CA 1
ATOM 798 C C . GLU A 1 113 ? 10.930 -21.884 -8.796 1.00 92.94 113 GLU A C 1
ATOM 800 O O . GLU A 1 113 ? 12.070 -21.591 -8.437 1.00 92.94 113 GLU A O 1
ATOM 805 N N . VAL A 1 114 ? 9.857 -21.216 -8.380 1.00 90.00 114 VAL A N 1
ATOM 806 C CA . VAL A 1 114 ? 9.883 -20.212 -7.314 1.00 90.00 114 VAL A CA 1
ATOM 807 C C . VAL A 1 114 ? 8.652 -20.402 -6.445 1.00 90.00 114 VAL A C 1
ATOM 809 O O . VAL A 1 114 ? 7.546 -20.564 -6.960 1.00 90.00 114 VAL A O 1
ATOM 812 N N . ALA A 1 115 ? 8.855 -20.410 -5.133 1.00 89.75 115 ALA A N 1
ATOM 813 C CA . ALA A 1 115 ? 7.757 -20.327 -4.189 1.00 89.75 115 ALA A CA 1
ATOM 814 C C . ALA A 1 115 ? 7.292 -18.869 -4.135 1.00 89.75 115 ALA A C 1
ATOM 816 O O . ALA A 1 115 ? 8.093 -17.979 -3.861 1.00 89.75 115 ALA A O 1
ATOM 817 N N . ILE A 1 116 ? 6.017 -18.628 -4.429 1.00 93.06 116 ILE A N 1
ATOM 818 C CA . ILE A 1 116 ? 5.424 -17.299 -4.289 1.00 93.06 116 ILE A CA 1
ATOM 819 C C . ILE A 1 116 ? 5.036 -17.114 -2.825 1.00 93.06 116 ILE A C 1
ATOM 821 O O . ILE A 1 116 ? 4.311 -17.935 -2.262 1.00 93.06 116 ILE A O 1
ATOM 825 N N . GLU A 1 117 ? 5.565 -16.061 -2.211 1.00 94.56 117 GLU A N 1
ATOM 826 C CA . GLU A 1 117 ? 5.223 -15.673 -0.847 1.00 94.56 117 GLU A CA 1
ATOM 827 C C . GLU A 1 117 ? 3.727 -15.314 -0.738 1.00 94.56 117 GLU A C 1
ATOM 829 O O . GLU A 1 117 ? 3.125 -14.873 -1.723 1.00 94.56 117 GLU A O 1
ATOM 834 N N . PRO A 1 118 ? 3.108 -15.452 0.449 1.00 95.38 118 PRO A N 1
ATOM 835 C CA . PRO A 1 118 ? 1.811 -14.836 0.703 1.00 95.38 118 PRO A CA 1
ATOM 836 C C . PRO A 1 118 ? 1.874 -13.323 0.467 1.00 95.38 118 PRO A C 1
ATOM 838 O O . PRO A 1 118 ? 2.903 -12.698 0.728 1.00 95.38 118 PRO A O 1
ATOM 841 N N . ASP A 1 119 ? 0.765 -12.727 0.034 1.00 97.06 119 ASP A N 1
ATOM 842 C CA . ASP A 1 119 ? 0.655 -11.272 -0.093 1.00 97.06 119 ASP A CA 1
ATOM 843 C C . ASP A 1 119 ? 0.578 -10.640 1.306 1.00 97.06 119 ASP A C 1
ATOM 845 O O . ASP A 1 119 ? -0.451 -10.696 1.992 1.00 97.06 119 ASP A O 1
ATOM 849 N N . LEU A 1 120 ? 1.691 -10.052 1.749 1.00 97.94 120 LEU A N 1
ATOM 850 C CA . LEU A 1 120 ? 1.799 -9.482 3.094 1.00 97.94 120 LEU A CA 1
ATOM 851 C C . LEU A 1 120 ? 0.986 -8.188 3.233 1.00 97.94 120 LEU A C 1
ATOM 853 O O . LEU A 1 120 ? 0.615 -7.791 4.339 1.00 97.94 120 LEU A O 1
ATOM 857 N N . SER A 1 121 ? 0.660 -7.534 2.121 1.00 97.50 121 SER A N 1
ATOM 858 C CA . SER A 1 121 ? -0.179 -6.340 2.111 1.00 97.50 121 SER A CA 1
ATOM 859 C C . SER A 1 121 ? -1.653 -6.714 2.321 1.00 97.50 121 SER A C 1
ATOM 861 O O . SER A 1 121 ? -2.343 -6.037 3.087 1.00 97.50 121 SER A O 1
ATOM 863 N N . ASN A 1 122 ? -2.119 -7.830 1.748 1.00 98.06 122 ASN A N 1
ATOM 864 C CA . ASN A 1 122 ? -3.443 -8.416 2.009 1.00 98.06 122 ASN A CA 1
ATOM 865 C C . ASN A 1 122 ? -3.541 -9.113 3.373 1.00 98.06 122 ASN A C 1
ATOM 867 O O . ASN A 1 122 ? -4.646 -9.270 3.886 1.00 98.06 122 ASN A O 1
ATOM 871 N N . ALA A 1 123 ? -2.424 -9.494 3.998 1.00 98.31 123 ALA A N 1
ATOM 872 C CA . ALA A 1 123 ? -2.428 -9.973 5.382 1.00 98.31 123 ALA A CA 1
ATOM 873 C C . ALA A 1 123 ? -2.826 -8.871 6.387 1.00 98.31 123 ALA A C 1
ATOM 875 O O . ALA A 1 123 ? -3.394 -9.159 7.443 1.00 98.31 123 ALA A O 1
ATOM 876 N N . GLY A 1 124 ? -2.569 -7.604 6.043 1.00 98.44 124 GLY A N 1
ATOM 877 C CA . GLY A 1 124 ? -2.795 -6.435 6.895 1.00 98.44 124 GLY A CA 1
ATOM 878 C C . GLY A 1 124 ? -4.200 -6.334 7.492 1.00 98.44 124 GLY A C 1
ATOM 879 O O . GLY A 1 124 ? -4.309 -6.268 8.714 1.00 98.44 124 GLY A O 1
ATOM 880 N N . PRO A 1 125 ? -5.280 -6.349 6.688 1.00 98.56 125 PRO A N 1
ATOM 881 C CA . PRO A 1 125 ? -6.650 -6.307 7.200 1.00 98.56 125 PRO A CA 1
ATOM 882 C C . PRO A 1 125 ? -6.969 -7.389 8.239 1.00 98.56 125 PRO A C 1
ATOM 884 O O . PRO A 1 125 ? -7.618 -7.099 9.241 1.00 98.56 125 PRO A O 1
ATOM 887 N N . PHE A 1 126 ? -6.486 -8.620 8.042 1.00 98.69 126 PHE A N 1
ATOM 888 C CA . PHE A 1 126 ? -6.709 -9.720 8.987 1.00 98.69 126 PHE A CA 1
ATOM 889 C C . PHE A 1 126 ? -5.946 -9.487 10.296 1.00 98.69 126 PHE A C 1
ATOM 891 O O . PHE A 1 126 ? -6.501 -9.639 11.380 1.00 98.69 126 PHE A O 1
ATOM 898 N N . LEU A 1 127 ? -4.687 -9.049 10.216 1.00 98.69 127 LEU A N 1
ATOM 899 C CA . LEU A 1 127 ? -3.900 -8.693 11.402 1.00 98.69 127 LEU A CA 1
ATOM 900 C C . LEU A 1 127 ? -4.513 -7.495 12.148 1.00 98.69 127 LEU A C 1
ATOM 902 O O . LEU A 1 127 ? -4.573 -7.495 13.377 1.00 98.69 127 LEU A O 1
ATOM 906 N N . ALA A 1 128 ? -5.023 -6.501 11.416 1.00 98.69 128 ALA A N 1
ATOM 907 C CA . ALA A 1 128 ? -5.722 -5.342 11.962 1.00 98.69 128 ALA A CA 1
ATOM 908 C C . ALA A 1 128 ? -6.990 -5.743 12.732 1.00 98.69 128 ALA A C 1
ATOM 910 O O . ALA A 1 128 ? -7.298 -5.129 13.754 1.00 98.69 128 ALA A O 1
ATOM 911 N N . ALA A 1 129 ? -7.685 -6.805 12.312 1.00 98.38 129 ALA A N 1
ATOM 912 C CA . ALA A 1 129 ? -8.855 -7.309 13.026 1.00 98.38 129 ALA A CA 1
ATOM 913 C C . ALA A 1 129 ? -8.537 -7.709 14.477 1.00 98.38 129 ALA A C 1
ATOM 915 O O . ALA A 1 129 ? -9.334 -7.424 15.369 1.00 98.38 129 ALA A O 1
ATOM 916 N N . ALA A 1 130 ? -7.354 -8.282 14.744 1.00 98.12 130 ALA A N 1
ATOM 917 C CA . ALA A 1 130 ? -6.916 -8.602 16.107 1.00 98.12 130 ALA A CA 1
ATOM 918 C C . ALA A 1 130 ? -6.776 -7.350 16.987 1.00 98.12 130 ALA A C 1
ATOM 920 O O . ALA A 1 130 ? -7.171 -7.357 18.155 1.00 98.12 130 ALA A O 1
ATOM 921 N N . LEU A 1 131 ? -6.230 -6.269 16.416 1.00 98.31 131 LEU A N 1
ATOM 922 C CA . LEU A 1 131 ? -6.061 -4.983 17.093 1.00 98.31 131 LEU A CA 1
ATOM 923 C C . LEU A 1 131 ? -7.409 -4.357 17.448 1.00 98.31 131 LEU A C 1
ATOM 925 O O . LEU A 1 131 ? -7.590 -3.910 18.580 1.00 98.31 131 LEU A O 1
ATOM 929 N N . VAL A 1 132 ? -8.344 -4.364 16.495 1.00 98.12 132 VAL A N 1
ATOM 930 C CA . VAL A 1 132 ? -9.659 -3.727 16.632 1.00 98.12 132 VAL A CA 1
ATOM 931 C C . VAL A 1 132 ? -10.590 -4.513 17.552 1.00 98.12 132 VAL A C 1
ATOM 933 O O . VAL A 1 132 ? -11.177 -3.934 18.462 1.00 98.12 132 VAL A O 1
ATOM 936 N N . ALA A 1 133 ? -10.729 -5.821 17.332 1.00 95.75 133 ALA A N 1
ATOM 937 C CA . ALA A 1 133 ? -11.688 -6.645 18.066 1.00 95.75 133 ALA A CA 1
ATOM 938 C C . ALA A 1 133 ? -11.190 -7.061 19.461 1.00 95.75 133 ALA A C 1
ATOM 940 O O . ALA A 1 133 ? -11.992 -7.467 20.298 1.00 95.75 133 ALA A O 1
ATOM 941 N N . GLY A 1 134 ? -9.882 -6.962 19.721 1.00 94.81 134 GLY A N 1
ATOM 942 C CA . GLY A 1 134 ? -9.276 -7.467 20.948 1.00 94.81 134 GLY A CA 1
ATOM 943 C C . GLY A 1 134 ? -9.142 -8.988 20.914 1.00 94.81 134 GLY A C 1
ATOM 944 O O . GLY A 1 134 ? -10.030 -9.722 21.336 1.00 94.81 134 GLY A O 1
ATOM 945 N N . GLY A 1 135 ? -8.019 -9.479 20.403 1.00 95.69 135 GLY A N 1
ATOM 946 C CA . GLY A 1 135 ? -7.763 -10.906 20.274 1.00 95.69 135 GLY A CA 1
ATOM 947 C C . GLY A 1 135 ? -6.448 -11.176 19.566 1.00 95.69 135 GLY A C 1
ATOM 948 O O . GLY A 1 135 ? -5.527 -10.361 19.609 1.00 95.69 135 GLY A O 1
ATOM 949 N N . ARG A 1 136 ? -6.352 -12.331 18.907 1.00 97.62 136 ARG A N 1
ATOM 950 C CA . ARG A 1 136 ? -5.145 -12.768 18.206 1.00 97.62 136 ARG A CA 1
ATOM 951 C C . ARG A 1 136 ? -5.491 -13.279 16.815 1.00 97.62 136 ARG A C 1
ATOM 953 O O . ARG A 1 136 ? -6.375 -14.117 16.675 1.00 97.62 136 ARG A O 1
ATOM 960 N N . VAL A 1 137 ? -4.736 -12.834 15.817 1.00 98.25 137 VAL A N 1
ATOM 961 C CA . VAL A 1 137 ? -4.766 -13.377 14.454 1.00 98.25 137 VAL A CA 1
ATOM 962 C C . VAL A 1 137 ? -3.352 -13.790 14.073 1.00 98.25 137 VAL A C 1
ATOM 964 O O . VAL A 1 137 ? -2.387 -13.079 14.360 1.00 98.25 137 VAL A O 1
ATOM 967 N N . SER A 1 138 ? -3.228 -14.957 13.443 1.00 97.75 138 SER A N 1
ATOM 968 C CA . SER A 1 138 ? -1.950 -15.499 12.995 1.00 97.75 138 SER A CA 1
ATOM 969 C C . SER A 1 138 ? -1.987 -15.789 11.496 1.00 97.75 138 SER A C 1
ATOM 971 O O . SER A 1 138 ? -2.901 -16.451 11.013 1.00 97.75 138 SER A O 1
ATOM 973 N N . VAL A 1 139 ? -0.977 -15.307 10.774 1.00 97.56 139 VAL A N 1
ATOM 974 C CA . VAL A 1 139 ? -0.793 -15.494 9.333 1.00 97.56 139 VAL A CA 1
ATOM 975 C C . VAL A 1 139 ? 0.375 -16.462 9.121 1.00 97.56 139 VAL A C 1
ATOM 977 O O . VAL A 1 139 ? 1.501 -16.150 9.526 1.00 97.56 139 VAL A O 1
ATOM 980 N N . PRO A 1 140 ? 0.128 -17.657 8.554 1.00 96.50 140 PRO A N 1
ATOM 981 C CA . PRO A 1 140 ? 1.168 -18.651 8.328 1.00 96.50 140 PRO A CA 1
ATOM 982 C C . PRO A 1 140 ? 2.033 -18.294 7.115 1.00 96.50 140 PRO A C 1
ATOM 984 O O . PRO A 1 140 ? 1.665 -17.460 6.291 1.00 96.50 140 PRO A O 1
ATOM 987 N N . HIS A 1 141 ? 3.162 -18.990 6.986 1.00 96.31 141 HIS A N 1
ATOM 988 C CA . HIS A 1 141 ? 4.105 -18.857 5.871 1.00 96.31 141 HIS A CA 1
ATOM 989 C C . HIS A 1 141 ? 4.672 -17.442 5.697 1.00 96.31 141 HIS A C 1
ATOM 991 O O . HIS A 1 141 ? 5.041 -17.047 4.592 1.00 96.31 141 HIS A O 1
ATOM 997 N N . TRP A 1 142 ? 4.778 -16.691 6.794 1.00 97.50 142 TRP A N 1
ATOM 998 C CA . TRP A 1 142 ? 5.459 -15.409 6.797 1.00 97.50 142 TRP A CA 1
ATOM 999 C C . TRP A 1 142 ? 6.957 -15.617 6.530 1.00 97.50 142 TRP A C 1
ATOM 1001 O O . TRP A 1 142 ? 7.611 -16.370 7.263 1.00 97.50 142 TRP A O 1
ATOM 1011 N N . PRO A 1 143 ? 7.523 -14.977 5.500 1.00 94.75 143 PRO A N 1
ATOM 1012 C CA . PRO A 1 143 ? 8.925 -15.150 5.146 1.00 94.75 143 PRO A CA 1
ATOM 1013 C C . PRO A 1 143 ? 9.845 -14.558 6.224 1.00 94.75 143 PRO A C 1
ATOM 1015 O O . PRO A 1 143 ? 9.570 -13.510 6.805 1.00 94.75 143 PRO A O 1
ATOM 1018 N N . ALA A 1 144 ? 10.976 -15.217 6.491 1.00 88.44 144 ALA A N 1
ATOM 1019 C CA . ALA A 1 144 ? 11.963 -14.710 7.453 1.00 88.44 144 ALA A CA 1
ATOM 1020 C C . ALA A 1 144 ? 12.640 -13.415 6.963 1.00 88.44 144 ALA A C 1
ATOM 1022 O O . ALA A 1 144 ? 12.959 -12.534 7.764 1.00 88.44 144 ALA A O 1
ATOM 1023 N N . ALA A 1 145 ? 12.835 -13.306 5.648 1.00 91.00 145 ALA A N 1
ATOM 1024 C CA . ALA A 1 145 ? 13.306 -12.119 4.951 1.00 91.00 145 ALA A CA 1
ATOM 1025 C C . ALA A 1 145 ? 12.495 -11.962 3.663 1.00 91.00 145 ALA A C 1
ATOM 1027 O O . ALA A 1 145 ? 12.263 -12.948 2.970 1.00 91.00 145 ALA A O 1
ATOM 1028 N N . THR A 1 146 ? 12.075 -10.739 3.357 1.00 94.25 146 THR A N 1
ATOM 1029 C CA . THR A 1 146 ? 11.255 -10.416 2.185 1.00 94.25 146 THR A CA 1
ATOM 1030 C C . THR A 1 146 ? 11.516 -8.980 1.744 1.00 94.25 146 THR A C 1
ATOM 1032 O O . THR A 1 146 ? 12.065 -8.172 2.493 1.00 94.25 146 THR A O 1
ATOM 1035 N N . THR A 1 147 ? 11.127 -8.673 0.512 1.00 91.44 147 THR A N 1
ATOM 1036 C CA . THR A 1 147 ? 11.121 -7.314 -0.050 1.00 91.44 147 THR A CA 1
ATOM 1037 C C . THR A 1 147 ? 9.712 -6.717 -0.125 1.00 91.44 147 THR A C 1
ATOM 1039 O O . THR A 1 147 ? 9.552 -5.583 -0.575 1.00 91.44 147 THR A O 1
ATOM 1042 N N . GLN A 1 148 ? 8.684 -7.461 0.297 1.00 96.38 148 GLN A N 1
ATOM 1043 C CA . GLN A 1 148 ? 7.298 -7.005 0.262 1.00 96.38 148 GLN A CA 1
ATOM 1044 C C . GLN A 1 148 ? 7.048 -5.866 1.254 1.00 96.38 148 GLN A C 1
ATOM 1046 O O . GLN A 1 148 ? 7.400 -5.956 2.429 1.00 96.38 148 GLN A O 1
ATOM 1051 N N . ALA A 1 149 ? 6.348 -4.827 0.796 1.00 94.31 149 ALA A N 1
ATOM 1052 C CA . ALA A 1 149 ? 5.969 -3.677 1.615 1.00 94.31 149 ALA A CA 1
ATOM 1053 C C . ALA A 1 149 ? 5.149 -4.071 2.857 1.00 94.31 149 ALA A C 1
ATOM 1055 O O . ALA A 1 149 ? 5.348 -3.505 3.931 1.00 94.31 149 ALA A O 1
ATOM 1056 N N . GLY A 1 150 ? 4.274 -5.078 2.738 1.00 97.00 150 GLY A N 1
ATOM 1057 C CA . GLY A 1 150 ? 3.463 -5.596 3.844 1.00 97.00 150 GLY A CA 1
ATOM 1058 C C . GLY A 1 150 ? 4.261 -6.135 5.033 1.00 97.00 150 GLY A C 1
ATOM 1059 O O . GLY A 1 150 ? 3.722 -6.260 6.129 1.00 97.00 150 GLY A O 1
ATOM 1060 N N . ASP A 1 151 ? 5.562 -6.377 4.882 1.00 97.38 151 ASP A N 1
ATOM 1061 C CA . ASP A 1 151 ? 6.411 -6.742 6.011 1.00 97.38 151 ASP A CA 1
ATOM 1062 C C . ASP A 1 151 ? 6.496 -5.651 7.100 1.00 97.38 151 ASP A C 1
ATOM 1064 O O . ASP A 1 151 ? 6.706 -5.944 8.281 1.00 97.38 151 ASP A O 1
ATOM 1068 N N . ALA A 1 152 ? 6.192 -4.400 6.735 1.00 97.69 152 ALA A N 1
ATOM 1069 C CA . ALA A 1 152 ? 6.091 -3.276 7.660 1.00 97.69 152 ALA A CA 1
ATOM 1070 C C . ALA A 1 152 ? 5.001 -3.447 8.734 1.00 97.69 152 ALA A C 1
ATOM 1072 O O . ALA A 1 152 ? 5.034 -2.743 9.745 1.00 97.69 152 ALA A O 1
ATOM 1073 N N . TRP A 1 153 ? 4.066 -4.399 8.601 1.00 98.31 153 TRP A N 1
ATOM 1074 C CA . TRP A 1 153 ? 3.101 -4.699 9.668 1.00 98.31 153 TRP A CA 1
ATOM 1075 C C . TRP A 1 153 ? 3.765 -5.085 10.992 1.00 98.31 153 TRP A C 1
ATOM 1077 O O . TRP A 1 153 ? 3.214 -4.790 12.055 1.00 98.31 153 TRP A O 1
ATOM 1087 N N . ARG A 1 154 ? 4.974 -5.661 10.942 1.00 97.38 154 ARG A N 1
ATOM 1088 C CA . ARG A 1 154 ? 5.775 -5.991 12.131 1.00 97.38 154 ARG A CA 1
ATOM 1089 C C . ARG A 1 154 ? 6.124 -4.766 12.974 1.00 97.38 154 ARG A C 1
ATOM 1091 O O . ARG A 1 154 ? 6.260 -4.887 14.186 1.00 97.38 154 ARG A O 1
ATOM 1098 N N . GLU A 1 155 ? 6.221 -3.599 12.346 1.00 97.50 155 GLU A N 1
ATOM 1099 C CA . GLU A 1 155 ? 6.590 -2.337 12.991 1.00 97.50 155 GLU A CA 1
ATOM 1100 C C . GLU A 1 155 ? 5.396 -1.390 13.158 1.00 97.50 155 GLU A C 1
ATOM 1102 O O . GLU A 1 155 ? 5.287 -0.691 14.167 1.00 97.50 155 GLU A O 1
ATOM 1107 N N . LEU A 1 156 ? 4.472 -1.372 12.193 1.00 98.62 156 LEU A N 1
ATOM 1108 C CA . LEU A 1 156 ? 3.311 -0.483 12.202 1.00 98.62 156 LEU A CA 1
ATOM 1109 C C . LEU A 1 156 ? 2.286 -0.874 13.271 1.00 98.62 156 LEU A C 1
ATOM 1111 O O . LEU A 1 156 ? 1.807 -0.003 13.995 1.00 98.62 156 LEU A O 1
ATOM 1115 N N . LEU A 1 157 ? 1.959 -2.165 13.404 1.00 98.62 157 LEU A N 1
ATOM 1116 C CA . LEU A 1 157 ? 0.925 -2.606 14.347 1.00 98.62 157 LEU A CA 1
ATOM 1117 C C . LEU A 1 157 ? 1.313 -2.347 15.816 1.00 98.62 157 LEU A C 1
ATOM 1119 O O . LEU A 1 157 ? 0.460 -1.847 16.552 1.00 98.62 157 LEU A O 1
ATOM 1123 N N . PRO A 1 158 ? 2.572 -2.563 16.260 1.00 98.62 158 PRO A N 1
ATOM 1124 C CA . PRO A 1 158 ? 2.985 -2.168 17.606 1.00 98.62 158 PRO A CA 1
ATOM 1125 C C . PRO A 1 158 ? 2.834 -0.673 17.899 1.00 98.62 158 PRO A C 1
ATOM 1127 O O . PRO A 1 158 ? 2.431 -0.283 18.993 1.00 98.62 158 PRO A O 1
ATOM 1130 N N . ARG A 1 159 ? 3.089 0.186 16.905 1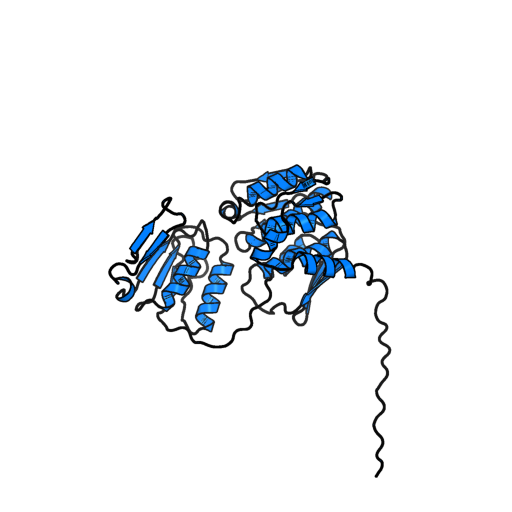.00 98.50 159 ARG A N 1
ATOM 1131 C CA . ARG A 1 159 ? 2.930 1.647 17.029 1.00 98.50 159 ARG A CA 1
ATOM 1132 C C . ARG A 1 159 ? 1.464 2.091 17.111 1.00 98.50 159 ARG A C 1
ATOM 1134 O O . ARG A 1 159 ? 1.194 3.208 17.541 1.00 98.50 159 ARG A O 1
ATOM 1141 N N . LEU A 1 160 ? 0.538 1.220 16.715 1.00 98.50 160 LEU A N 1
ATOM 1142 C CA . LEU A 1 160 ? -0.914 1.408 16.794 1.00 98.50 160 LEU A CA 1
ATOM 1143 C C . LEU A 1 160 ? -1.530 0.759 18.048 1.00 98.50 160 LEU A C 1
ATOM 1145 O O . LEU A 1 160 ? -2.752 0.749 18.186 1.00 98.50 160 LEU A O 1
ATOM 1149 N N . GLY A 1 161 ? -0.708 0.237 18.967 1.00 97.81 161 GLY A N 1
ATOM 1150 C CA . GLY A 1 161 ? -1.151 -0.356 20.235 1.00 97.81 161 GLY A CA 1
ATOM 1151 C C . GLY A 1 161 ? -1.288 -1.882 20.223 1.00 97.81 161 GLY A C 1
ATOM 1152 O O . GLY A 1 161 ? -1.793 -2.453 21.190 1.00 97.81 161 GLY A O 1
ATOM 1153 N N . GLY A 1 162 ? -0.857 -2.547 19.148 1.00 98.06 162 GLY A N 1
ATOM 1154 C CA . GLY A 1 162 ? -0.799 -4.005 19.072 1.00 98.06 162 GLY A CA 1
ATOM 1155 C C . GLY A 1 162 ? 0.499 -4.604 19.620 1.00 98.06 162 GLY A C 1
ATOM 1156 O O . GLY A 1 162 ? 1.447 -3.912 19.980 1.00 98.06 162 GLY A O 1
ATOM 1157 N N . GLU A 1 163 ? 0.566 -5.927 19.610 1.00 98.44 163 GLU A N 1
ATOM 1158 C CA . GLU A 1 163 ? 1.788 -6.705 19.812 1.00 98.44 163 GLU A CA 1
ATOM 1159 C C . GLU A 1 163 ? 1.974 -7.623 18.608 1.00 98.44 163 GLU A C 1
ATOM 1161 O O . GLU A 1 163 ? 1.010 -8.219 18.125 1.00 98.44 163 GLU A O 1
ATOM 1166 N N . VAL A 1 164 ? 3.207 -7.752 18.115 1.00 98.25 164 VAL A N 1
ATOM 1167 C CA . VAL A 1 164 ? 3.511 -8.618 16.973 1.00 98.25 164 VAL A CA 1
ATOM 1168 C C . VAL A 1 164 ? 4.668 -9.546 17.304 1.00 98.25 164 VAL A C 1
ATOM 1170 O O . VAL A 1 164 ? 5.702 -9.115 17.809 1.00 98.25 164 VAL A O 1
ATOM 1173 N N . THR A 1 165 ? 4.498 -10.831 17.000 1.00 98.06 165 THR A N 1
ATOM 1174 C CA . THR A 1 165 ? 5.543 -11.853 17.137 1.00 98.06 165 THR A CA 1
ATOM 1175 C C . THR A 1 165 ? 5.661 -12.657 15.849 1.00 98.06 165 THR A C 1
ATOM 1177 O O . THR A 1 165 ? 4.653 -12.985 15.226 1.00 98.06 165 THR A O 1
ATOM 1180 N N . LEU A 1 166 ? 6.893 -12.970 15.444 1.00 97.50 166 LEU A N 1
ATOM 1181 C CA . LEU A 1 166 ? 7.186 -13.861 14.324 1.00 97.50 166 LEU A CA 1
ATOM 1182 C C . LEU A 1 166 ? 7.975 -15.058 14.853 1.00 97.50 166 LEU A C 1
ATOM 11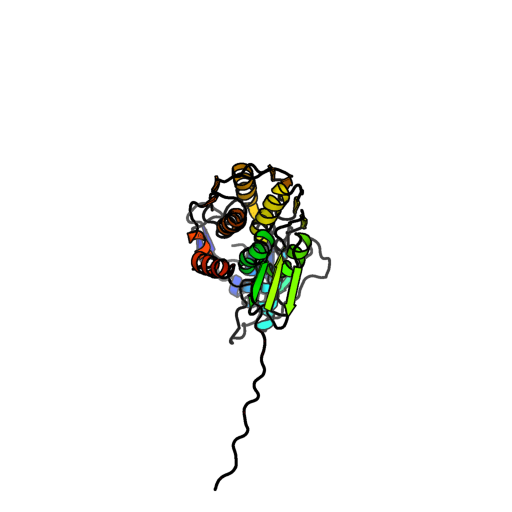84 O O . LEU A 1 166 ? 9.128 -14.903 15.252 1.00 97.50 166 LEU A O 1
ATOM 1188 N N . THR A 1 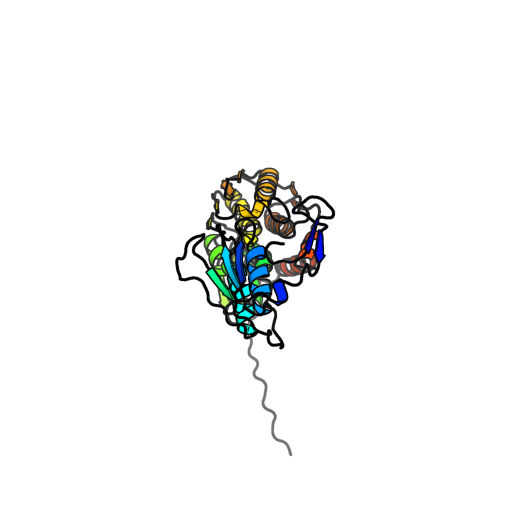167 ? 7.358 -16.236 14.824 1.00 96.94 167 THR A N 1
ATOM 1189 C CA . THR A 1 167 ? 7.985 -17.490 15.265 1.00 96.94 167 THR A CA 1
ATOM 1190 C C . THR A 1 167 ? 7.736 -18.557 14.212 1.00 96.94 167 THR A C 1
ATOM 1192 O O . THR A 1 167 ? 6.589 -18.773 13.834 1.00 96.94 167 THR A O 1
ATOM 1195 N N . ASP A 1 168 ? 8.797 -19.198 13.718 1.00 95.12 168 ASP A N 1
ATOM 1196 C CA . ASP A 1 168 ? 8.732 -20.320 12.766 1.00 95.12 168 ASP A CA 1
ATOM 1197 C C . ASP A 1 168 ? 7.827 -20.069 11.541 1.00 95.12 168 ASP A C 1
ATOM 1199 O O . ASP A 1 168 ? 7.061 -20.928 11.110 1.00 95.12 168 ASP A O 1
ATOM 1203 N N . GLY A 1 169 ? 7.899 -18.857 10.978 1.00 95.94 169 GLY A N 1
ATOM 1204 C CA . GLY A 1 169 ? 7.104 -18.459 9.812 1.00 95.94 169 GLY A CA 1
ATOM 1205 C C . GLY A 1 169 ? 5.624 -18.199 10.109 1.00 95.94 169 GLY A C 1
ATOM 1206 O O . GLY A 1 169 ? 4.817 -18.124 9.188 1.00 95.94 169 GLY A O 1
ATOM 1207 N N . LEU A 1 170 ? 5.242 -18.058 11.377 1.00 97.88 170 LEU A N 1
ATOM 1208 C CA . LEU A 1 170 ? 3.905 -17.655 11.795 1.00 97.88 170 LEU A CA 1
ATOM 1209 C C . LEU A 1 170 ? 3.958 -16.232 12.355 1.00 97.88 170 LEU A C 1
ATOM 1211 O O . LEU A 1 170 ? 4.440 -16.022 13.473 1.00 97.88 170 LEU A O 1
ATOM 1215 N N . LEU A 1 171 ? 3.446 -15.257 11.600 1.00 98.31 171 LEU A N 1
ATOM 1216 C CA . LEU A 1 171 ? 3.286 -13.904 12.123 1.00 98.31 171 LEU A CA 1
ATOM 1217 C C . LEU A 1 171 ? 1.997 -13.824 12.926 1.00 98.31 171 LEU A C 1
ATOM 1219 O O . LEU A 1 171 ? 0.925 -14.134 12.424 1.00 98.31 171 LEU A O 1
ATOM 1223 N N . THR A 1 172 ? 2.092 -13.387 14.169 1.00 98.56 172 THR A N 1
ATOM 1224 C CA . THR A 1 172 ? 0.955 -13.237 15.066 1.00 98.56 172 THR A CA 1
ATOM 1225 C C . THR A 1 172 ? 0.812 -11.785 15.483 1.00 98.56 172 THR A C 1
ATOM 1227 O O . THR A 1 172 ? 1.731 -11.251 16.100 1.00 98.56 172 THR A O 1
ATOM 1230 N N . ALA A 1 173 ? -0.354 -11.196 15.221 1.00 98.62 173 ALA A N 1
ATOM 1231 C CA . ALA A 1 173 ? -0.779 -9.937 15.819 1.00 98.62 173 ALA A CA 1
ATOM 1232 C C . ALA A 1 173 ? -1.724 -10.209 16.994 1.00 98.62 173 ALA A C 1
ATOM 1234 O O . ALA A 1 173 ? -2.639 -11.031 16.897 1.00 98.62 173 ALA A O 1
ATOM 1235 N N . HIS A 1 174 ? -1.500 -9.506 18.097 1.00 98.50 174 HIS A N 1
ATOM 1236 C CA . HIS A 1 174 ? -2.349 -9.500 19.278 1.00 98.50 174 HIS A CA 1
ATOM 1237 C C . HIS A 1 174 ? -2.785 -8.067 19.592 1.00 98.50 174 HIS A C 1
ATOM 1239 O O . HIS A 1 174 ? -2.026 -7.116 19.397 1.00 98.50 174 HIS A O 1
ATOM 1245 N N . GLY A 1 175 ? -4.021 -7.910 20.052 1.00 97.88 175 GLY A N 1
ATOM 1246 C CA . GLY A 1 175 ? -4.621 -6.618 20.334 1.00 97.88 175 GLY A CA 1
ATOM 1247 C C . GLY A 1 175 ? -5.585 -6.654 21.504 1.00 97.88 175 GLY A C 1
ATOM 1248 O O . GLY A 1 175 ? -6.092 -7.704 21.883 1.00 97.88 175 GLY A O 1
ATOM 1249 N N . THR A 1 176 ? -5.866 -5.476 22.058 1.00 97.44 176 THR A N 1
ATOM 1250 C CA . THR A 1 176 ? -6.743 -5.317 23.232 1.00 97.44 176 THR A CA 1
ATOM 1251 C C . THR A 1 176 ? -8.033 -4.551 22.926 1.00 97.44 176 THR A C 1
ATOM 1253 O O . THR A 1 176 ? -8.792 -4.246 23.842 1.00 97.44 176 THR A O 1
ATOM 1256 N N . GLY A 1 177 ? -8.260 -4.173 21.661 1.00 96.94 177 GLY A N 1
ATOM 1257 C CA . GLY A 1 177 ? -9.307 -3.226 21.260 1.00 96.94 177 GLY A CA 1
ATOM 1258 C C . GLY A 1 177 ? -8.959 -1.760 21.549 1.00 96.94 177 GLY A C 1
ATOM 1259 O O . GLY A 1 177 ? -9.679 -0.852 21.135 1.00 96.94 177 GLY A O 1
ATOM 1260 N N . ARG A 1 178 ? -7.842 -1.501 22.244 1.00 98.12 178 ARG A N 1
ATOM 1261 C CA . ARG A 1 178 ? -7.331 -0.154 22.513 1.00 98.12 178 ARG A CA 1
ATOM 1262 C C . ARG A 1 178 ? -6.276 0.203 21.476 1.00 98.12 178 ARG A C 1
ATOM 1264 O O . ARG A 1 178 ? -5.248 -0.463 21.398 1.00 98.12 178 ARG A O 1
ATOM 1271 N N . LEU A 1 179 ? -6.539 1.253 20.709 1.00 98.62 179 LEU A N 1
ATOM 1272 C CA . LEU A 1 179 ? -5.667 1.722 19.638 1.00 98.62 179 LEU A CA 1
ATOM 1273 C C . LEU A 1 179 ? -5.000 3.034 20.039 1.00 98.62 179 LEU A C 1
ATOM 1275 O O . LEU A 1 179 ? -5.593 3.849 20.742 1.00 98.62 179 LEU A O 1
ATOM 1279 N N . THR A 1 180 ? -3.787 3.264 19.547 1.00 98.31 180 THR A N 1
ATOM 1280 C CA . THR A 1 180 ? -3.094 4.552 19.671 1.00 98.31 180 THR A CA 1
ATOM 1281 C C . THR A 1 180 ? -2.981 5.236 18.319 1.00 98.31 180 THR A C 1
ATOM 1283 O O . THR A 1 180 ? -2.939 4.586 17.278 1.00 98.31 180 THR A O 1
ATOM 1286 N N . GLY A 1 181 ? -2.917 6.567 18.329 1.00 98.06 181 GLY A N 1
ATOM 1287 C CA . GLY A 1 181 ? -2.629 7.337 17.121 1.00 98.06 181 GLY A CA 1
ATOM 1288 C C . GLY A 1 181 ? -1.212 7.082 16.607 1.00 98.06 181 GLY A C 1
ATOM 1289 O O . GLY A 1 181 ? -0.320 6.721 17.378 1.00 98.06 181 GLY A O 1
ATOM 1290 N N . ILE A 1 182 ? -1.000 7.290 15.308 1.00 98.44 182 ILE A N 1
ATOM 1291 C CA . ILE A 1 182 ? 0.294 7.082 14.652 1.00 98.44 182 ILE A CA 1
ATOM 1292 C C . ILE A 1 182 ? 0.691 8.300 13.816 1.00 98.44 182 ILE A C 1
ATOM 1294 O O . ILE A 1 182 ? -0.117 8.860 13.082 1.00 98.44 182 ILE A O 1
ATOM 1298 N N . HIS A 1 183 ? 1.964 8.684 13.886 1.00 98.44 183 HIS A N 1
ATOM 1299 C CA . HIS A 1 183 ? 2.576 9.645 12.967 1.00 98.44 183 HIS A CA 1
ATOM 1300 C C . HIS A 1 183 ? 3.637 8.910 12.159 1.00 98.44 183 HIS A C 1
ATOM 1302 O O . HIS A 1 183 ? 4.649 8.492 12.727 1.00 98.44 183 HIS A O 1
ATOM 1308 N N . THR A 1 184 ? 3.394 8.669 10.873 1.00 98.00 184 THR A N 1
ATOM 1309 C CA . THR A 1 184 ? 4.288 7.833 10.071 1.00 98.00 184 THR A CA 1
ATOM 1310 C C . THR A 1 184 ? 4.354 8.264 8.617 1.00 98.00 184 THR A C 1
ATOM 1312 O O . THR A 1 184 ? 3.343 8.596 7.999 1.00 98.00 184 THR A O 1
ATOM 1315 N N . ASP A 1 185 ? 5.569 8.197 8.089 1.00 97.62 185 ASP A N 1
ATOM 1316 C CA . ASP A 1 185 ? 5.838 8.204 6.661 1.00 97.62 185 ASP A CA 1
ATOM 1317 C C . ASP A 1 185 ? 5.487 6.820 6.095 1.00 97.62 185 ASP A C 1
ATOM 1319 O O . ASP A 1 185 ? 5.808 5.799 6.713 1.00 97.62 185 ASP A O 1
ATOM 1323 N N . LEU A 1 186 ? 4.764 6.792 4.977 1.00 97.31 186 LEU A N 1
ATOM 1324 C CA . LEU A 1 186 ? 4.364 5.582 4.261 1.00 97.31 186 LEU A CA 1
ATOM 1325 C C . LEU A 1 186 ? 4.843 5.601 2.800 1.00 97.31 186 LEU A C 1
ATOM 1327 O O . LEU A 1 186 ? 4.322 4.846 1.985 1.00 97.31 186 LEU A O 1
ATOM 1331 N N . SER A 1 187 ? 5.825 6.431 2.446 1.00 93.81 187 SER A N 1
ATOM 1332 C CA . SER A 1 187 ? 6.347 6.562 1.075 1.00 93.81 187 SER A CA 1
ATOM 1333 C C . SER A 1 187 ? 6.794 5.236 0.463 1.00 93.81 187 SER A C 1
ATOM 1335 O O . SER A 1 187 ? 6.500 4.964 -0.703 1.00 93.81 187 SER A O 1
ATOM 1337 N N . ASP A 1 188 ? 7.418 4.371 1.261 1.00 91.94 188 ASP A N 1
ATOM 1338 C CA . ASP A 1 188 ? 7.880 3.046 0.837 1.00 91.94 188 ASP A CA 1
ATOM 1339 C C . ASP A 1 188 ? 6.804 1.953 0.874 1.00 91.94 188 ASP A C 1
ATOM 1341 O O . ASP A 1 188 ? 6.995 0.873 0.308 1.00 91.94 188 ASP A O 1
ATOM 1345 N N . VAL A 1 189 ? 5.675 2.217 1.533 1.00 95.69 189 VAL A N 1
ATOM 1346 C CA . VAL A 1 189 ? 4.632 1.227 1.839 1.00 95.69 189 VAL A CA 1
ATOM 1347 C C . VAL A 1 189 ? 3.226 1.796 1.627 1.00 95.69 189 VAL A C 1
ATOM 1349 O O . VAL A 1 189 ? 2.280 1.448 2.334 1.00 95.69 189 VAL A O 1
ATOM 1352 N N . GLY A 1 190 ? 3.073 2.686 0.642 1.00 95.81 190 GLY A N 1
ATOM 1353 C CA . GLY A 1 190 ? 1.860 3.486 0.447 1.00 95.81 190 GLY A CA 1
ATOM 1354 C C . GLY A 1 190 ? 0.598 2.644 0.260 1.00 95.81 190 GLY A C 1
ATOM 1355 O O . GLY A 1 190 ? -0.489 3.026 0.685 1.00 95.81 190 GLY A O 1
ATOM 1356 N N . GLU A 1 191 ? 0.734 1.437 -0.286 1.00 95.25 191 GLU A N 1
ATOM 1357 C CA . GLU A 1 191 ? -0.378 0.498 -0.421 1.00 95.25 191 GLU A CA 1
ATOM 1358 C C . GLU A 1 191 ? -0.981 0.018 0.913 1.00 95.25 191 GLU A C 1
ATOM 1360 O O . GLU A 1 191 ? -2.124 -0.434 0.935 1.00 95.25 191 GLU A O 1
ATOM 1365 N N . LEU A 1 192 ? -0.269 0.154 2.034 1.00 98.31 192 LEU A N 1
ATOM 1366 C CA . LEU A 1 192 ? -0.777 -0.173 3.370 1.00 98.31 192 LEU A CA 1
ATOM 1367 C C . LEU A 1 192 ? -1.657 0.940 3.956 1.00 98.31 192 LEU A C 1
ATOM 1369 O O . LEU A 1 192 ? -2.378 0.707 4.932 1.00 98.31 192 LEU A O 1
ATOM 1373 N N . ALA A 1 193 ? -1.624 2.143 3.370 1.00 98.31 193 ALA A N 1
ATOM 1374 C CA . ALA A 1 193 ? -2.269 3.329 3.923 1.00 98.31 193 ALA A CA 1
ATOM 1375 C C . ALA A 1 193 ? -3.778 3.168 4.178 1.00 98.31 193 ALA A C 1
ATOM 1377 O O . ALA A 1 193 ? -4.211 3.629 5.230 1.00 98.31 193 ALA A O 1
ATOM 1378 N N . PRO A 1 194 ? -4.592 2.490 3.337 1.00 98.69 194 PRO A N 1
ATOM 1379 C CA . PRO A 1 194 ? -6.010 2.284 3.645 1.00 98.69 194 PRO A CA 1
ATOM 1380 C C . PRO A 1 194 ? -6.242 1.500 4.945 1.00 98.69 194 PRO A C 1
ATOM 1382 O O . PRO A 1 194 ? -7.058 1.899 5.770 1.00 98.69 194 PRO A O 1
ATOM 1385 N N . THR A 1 195 ? -5.473 0.438 5.195 1.00 98.81 195 THR A N 1
ATOM 1386 C CA . THR A 1 195 ? -5.553 -0.332 6.449 1.00 98.81 195 THR A CA 1
ATOM 1387 C C . THR A 1 195 ? -5.071 0.498 7.645 1.00 98.81 195 THR A C 1
ATOM 1389 O O . THR A 1 195 ? -5.719 0.503 8.691 1.00 98.81 195 THR A O 1
ATOM 1392 N N . VAL A 1 196 ? -3.978 1.258 7.492 1.00 98.88 196 VAL A N 1
ATOM 1393 C CA . VAL A 1 196 ? -3.490 2.173 8.543 1.00 98.88 196 VAL A CA 1
ATOM 1394 C C . VAL A 1 196 ? -4.517 3.274 8.836 1.00 98.88 196 VAL A C 1
ATOM 1396 O O . VAL A 1 196 ? -4.757 3.589 9.998 1.00 98.88 196 VAL A O 1
ATOM 1399 N N . ALA A 1 197 ? -5.166 3.827 7.811 1.00 98.88 197 ALA A N 1
ATOM 1400 C CA . ALA A 1 197 ? -6.196 4.851 7.945 1.00 98.88 197 ALA A CA 1
ATOM 1401 C C . ALA A 1 197 ? -7.449 4.323 8.659 1.00 98.88 197 ALA A C 1
ATOM 1403 O O . ALA A 1 197 ? -8.034 5.056 9.453 1.00 98.88 197 ALA A O 1
ATOM 1404 N N . ALA A 1 198 ? -7.834 3.057 8.444 1.00 98.88 198 ALA A N 1
ATOM 1405 C CA . ALA A 1 198 ? -8.921 2.427 9.197 1.00 98.88 198 ALA A CA 1
ATOM 1406 C C . ALA A 1 198 ? -8.600 2.369 10.699 1.00 98.88 198 ALA A C 1
ATOM 1408 O O . ALA A 1 198 ? -9.389 2.825 11.527 1.00 98.88 198 ALA A O 1
ATOM 1409 N N . LEU A 1 199 ? -7.405 1.879 11.049 1.00 98.94 199 LEU A N 1
ATOM 1410 C CA . LEU A 1 199 ? -6.933 1.831 12.437 1.00 98.94 199 LEU A CA 1
ATOM 1411 C C . LEU A 1 199 ? -6.815 3.236 13.047 1.00 98.94 199 LEU A C 1
ATOM 1413 O O . LEU A 1 199 ? -7.225 3.449 14.184 1.00 98.94 199 LEU A O 1
ATOM 1417 N N . ALA A 1 200 ? -6.323 4.211 12.283 1.00 98.81 200 ALA A N 1
ATOM 1418 C CA . ALA A 1 200 ? -6.211 5.601 12.712 1.00 98.81 200 ALA A CA 1
ATOM 1419 C C . ALA A 1 200 ? -7.576 6.268 12.949 1.00 98.81 200 ALA A C 1
ATOM 1421 O O . ALA A 1 200 ? -7.721 7.012 13.916 1.00 98.81 200 ALA A O 1
ATOM 1422 N N . ALA A 1 201 ? -8.585 5.994 12.115 1.00 98.88 201 ALA A N 1
ATOM 1423 C CA . ALA A 1 201 ? -9.947 6.493 12.314 1.00 98.88 201 ALA A CA 1
ATOM 1424 C C . ALA A 1 201 ? -10.574 5.919 13.593 1.00 98.88 201 ALA A C 1
ATOM 1426 O O . ALA A 1 201 ? -11.155 6.660 14.388 1.00 98.88 201 ALA A O 1
ATOM 1427 N N . LEU A 1 202 ? -10.389 4.620 13.841 1.00 98.88 202 LEU A N 1
ATOM 1428 C CA . LEU A 1 202 ? -10.833 3.974 15.077 1.00 98.88 202 LEU A CA 1
ATOM 1429 C C . LEU A 1 202 ? -10.069 4.495 16.306 1.00 98.88 202 LEU A C 1
ATOM 1431 O O . LEU A 1 202 ? -10.675 4.720 17.350 1.00 98.88 202 LEU A O 1
ATOM 1435 N N . ALA A 1 203 ? -8.766 4.767 16.189 1.00 98.81 203 ALA A N 1
ATOM 1436 C CA . ALA A 1 203 ? -7.997 5.442 17.236 1.00 98.81 203 ALA A CA 1
ATOM 1437 C C . ALA A 1 203 ? -8.492 6.885 17.478 1.00 98.81 203 ALA A C 1
ATOM 1439 O O . ALA A 1 203 ? -8.530 7.342 18.622 1.00 98.81 203 ALA A O 1
ATOM 1440 N N . GLY A 1 204 ? -8.940 7.580 16.427 1.00 98.75 204 GLY A N 1
ATOM 1441 C CA . GLY A 1 204 ? -9.623 8.876 16.497 1.00 98.75 204 GLY A CA 1
ATOM 1442 C C . GLY A 1 204 ? -10.887 8.834 17.350 1.00 98.75 204 GLY A C 1
ATOM 1443 O O . GLY A 1 204 ? -11.059 9.673 18.237 1.00 98.75 204 GLY A O 1
ATOM 1444 N N . ALA A 1 205 ? -11.710 7.798 17.181 1.00 98.62 205 ALA A N 1
ATOM 1445 C CA . ALA A 1 205 ? -12.871 7.555 18.040 1.00 98.62 205 ALA A CA 1
ATOM 1446 C C . ALA A 1 205 ? -12.491 7.310 19.514 1.00 98.62 205 ALA A C 1
ATOM 1448 O O . ALA A 1 205 ? -13.297 7.553 20.411 1.00 98.62 205 ALA A O 1
ATOM 1449 N N . GLN A 1 206 ? -11.252 6.879 19.771 1.00 98.50 206 GLN A N 1
ATOM 1450 C CA . GLN A 1 206 ? -10.681 6.684 21.108 1.00 98.50 206 GLN A CA 1
ATOM 1451 C C . GLN A 1 206 ? -9.908 7.908 21.634 1.00 98.50 206 GLN A C 1
ATOM 1453 O O . GLN A 1 206 ? -9.319 7.846 22.713 1.00 98.50 206 GLN A O 1
ATOM 1458 N N . GLY A 1 207 ? -9.928 9.038 20.919 1.00 98.62 207 GLY A N 1
ATOM 1459 C CA . GLY A 1 207 ? -9.321 10.291 21.374 1.00 98.62 207 GLY A CA 1
ATOM 1460 C C . GLY A 1 207 ? -7.901 10.556 20.869 1.00 98.62 207 GLY A C 1
ATOM 1461 O O . GLY A 1 207 ? -7.249 11.469 21.376 1.00 98.62 207 GLY A O 1
ATOM 1462 N N . HIS A 1 208 ? -7.403 9.794 19.892 1.00 98.75 208 HIS A N 1
ATOM 1463 C CA . HIS A 1 208 ? -6.038 9.934 19.379 1.00 98.75 208 HIS A CA 1
ATOM 1464 C C . HIS A 1 208 ? -5.965 10.620 18.007 1.00 98.75 208 HIS A C 1
ATOM 1466 O O . HIS A 1 208 ? -6.824 10.441 17.154 1.00 98.75 208 HIS A O 1
ATOM 1472 N N . THR A 1 209 ? -4.894 11.377 17.768 1.00 98.69 209 THR A N 1
ATOM 1473 C CA . THR A 1 209 ? -4.599 11.987 16.461 1.00 98.69 209 THR A CA 1
ATOM 1474 C C . THR A 1 209 ? -3.607 11.127 15.688 1.00 98.69 209 THR A C 1
ATOM 1476 O O . THR A 1 209 ? -2.670 10.597 16.282 1.00 98.69 209 THR A O 1
ATOM 1479 N N . SER A 1 210 ? -3.767 11.041 14.368 1.00 98.88 210 SER A N 1
ATOM 1480 C CA . SER A 1 210 ? -2.809 10.394 13.468 1.00 98.88 210 SER A CA 1
ATOM 1481 C C . SER A 1 210 ? -2.438 11.285 12.281 1.00 98.88 210 SER A C 1
ATOM 1483 O O . SER A 1 210 ? -3.214 12.138 11.847 1.00 98.88 210 SER A O 1
ATOM 1485 N N . THR A 1 211 ? -1.240 11.075 11.741 1.00 98.75 211 THR A N 1
ATOM 1486 C CA . THR A 1 211 ? -0.732 11.749 10.540 1.00 98.75 211 THR A CA 1
ATOM 1487 C C . THR A 1 211 ? -0.021 10.733 9.660 1.00 98.75 211 THR A C 1
ATOM 1489 O O . THR A 1 211 ? 0.932 10.091 10.102 1.00 98.75 211 THR A O 1
ATOM 1492 N N . LEU A 1 212 ? -0.488 10.596 8.423 1.00 98.75 212 LEU A N 1
ATOM 1493 C CA . LEU A 1 212 ? 0.086 9.719 7.408 1.00 98.75 212 LEU A CA 1
ATOM 1494 C C . LEU A 1 212 ? 0.686 10.603 6.310 1.00 98.75 212 LEU A C 1
ATOM 1496 O O . LEU A 1 212 ? -0.033 11.440 5.763 1.00 98.75 212 LEU A O 1
ATOM 1500 N N . THR A 1 213 ? 1.976 10.446 6.018 1.00 98.50 213 THR A N 1
ATOM 1501 C CA . THR A 1 213 ? 2.724 11.272 5.046 1.00 98.50 213 THR A CA 1
ATOM 1502 C C . THR A 1 213 ? 3.444 10.411 4.005 1.00 98.50 213 THR A C 1
ATOM 1504 O O . THR A 1 213 ? 3.454 9.184 4.118 1.00 98.50 213 THR A O 1
ATOM 1507 N N . GLY A 1 214 ? 4.057 11.031 2.995 1.00 96.31 214 GLY A N 1
ATOM 1508 C CA . GLY A 1 214 ? 4.803 10.354 1.931 1.00 96.31 214 GLY A CA 1
ATOM 1509 C C . GLY A 1 214 ? 3.919 9.689 0.874 1.00 96.31 214 GLY A C 1
ATOM 1510 O O . GLY A 1 214 ? 4.395 8.885 0.072 1.00 96.31 214 GLY A O 1
ATOM 1511 N N . ILE A 1 215 ? 2.615 9.966 0.875 1.00 96.94 215 ILE A N 1
ATOM 1512 C CA . ILE A 1 215 ? 1.615 9.220 0.103 1.00 96.94 215 ILE A CA 1
ATOM 1513 C C . ILE A 1 215 ? 0.892 10.077 -0.936 1.00 96.94 215 ILE A C 1
ATOM 1515 O O . ILE A 1 215 ? -0.169 9.680 -1.405 1.00 96.94 215 ILE A O 1
ATOM 1519 N N . ALA A 1 216 ? 1.468 11.199 -1.383 1.00 95.56 216 ALA A N 1
ATOM 1520 C CA . ALA A 1 216 ? 0.913 11.989 -2.494 1.00 95.56 216 ALA A CA 1
ATOM 1521 C C . ALA A 1 216 ? 0.583 11.146 -3.749 1.00 95.56 216 ALA A C 1
ATOM 1523 O O . ALA A 1 216 ? -0.431 11.360 -4.413 1.00 95.56 216 ALA A O 1
ATOM 1524 N N . HIS A 1 217 ? 1.411 10.143 -4.061 1.00 93.50 217 HIS A N 1
ATOM 1525 C CA . HIS A 1 217 ? 1.245 9.271 -5.230 1.00 93.50 217 HIS A CA 1
ATOM 1526 C C . HIS A 1 217 ? -0.045 8.427 -5.201 1.00 93.50 217 HIS A C 1
ATOM 1528 O O . HIS A 1 217 ? -0.530 8.021 -6.257 1.00 93.50 217 HIS A O 1
ATOM 1534 N N . LEU A 1 218 ? -0.670 8.230 -4.031 1.00 96.00 218 LEU A N 1
ATOM 1535 C CA . LEU A 1 218 ? -1.940 7.502 -3.889 1.00 96.00 218 LEU A CA 1
ATOM 1536 C C . LEU A 1 218 ? -3.124 8.171 -4.601 1.00 96.00 218 LEU A C 1
ATOM 1538 O O . LEU A 1 218 ? -4.170 7.542 -4.761 1.00 96.00 218 LEU A O 1
ATOM 1542 N N . ARG A 1 219 ? -2.971 9.418 -5.055 1.00 95.44 219 ARG A N 1
ATOM 1543 C CA . ARG A 1 219 ? -3.966 10.110 -5.886 1.00 95.44 219 ARG A CA 1
ATOM 1544 C C . ARG A 1 219 ? -4.121 9.488 -7.275 1.00 95.44 219 ARG A C 1
ATOM 1546 O O . ARG A 1 219 ? -5.195 9.561 -7.859 1.00 95.44 219 ARG A O 1
ATOM 1553 N N . GLY A 1 220 ? -3.053 8.880 -7.796 1.00 90.31 220 GLY A N 1
ATOM 1554 C CA . GLY A 1 220 ? -3.010 8.249 -9.121 1.00 90.31 220 GLY A CA 1
ATOM 1555 C C . GLY A 1 220 ? -3.243 6.736 -9.113 1.00 90.31 220 GLY A C 1
ATOM 1556 O O . GLY A 1 220 ? -2.953 6.073 -10.106 1.00 90.31 220 GLY A O 1
ATOM 1557 N N . HIS A 1 221 ? -3.694 6.180 -7.988 1.00 91.25 221 HIS A N 1
ATOM 1558 C CA . HIS A 1 221 ? -3.979 4.754 -7.843 1.00 91.25 221 HIS A CA 1
ATOM 1559 C C . HIS A 1 221 ? -5.356 4.392 -8.434 1.00 91.25 221 HIS A C 1
ATOM 1561 O O . HIS A 1 221 ? -5.917 5.130 -9.239 1.00 91.25 221 HIS A O 1
ATOM 1567 N N . GLU A 1 222 ? -5.899 3.224 -8.076 1.00 89.44 222 GLU A N 1
ATOM 1568 C CA . GLU A 1 222 ? -7.206 2.723 -8.531 1.00 89.44 222 GLU A CA 1
ATOM 1569 C C . GLU A 1 222 ? -8.336 3.753 -8.435 1.00 89.44 222 GLU A C 1
ATOM 1571 O O . GLU A 1 222 ? -9.208 3.818 -9.298 1.00 89.44 222 GLU A O 1
ATOM 1576 N N . THR A 1 223 ? -8.273 4.560 -7.385 1.00 93.12 223 THR A N 1
ATOM 1577 C CA . THR A 1 223 ? -9.010 5.800 -7.181 1.00 93.12 223 THR A CA 1
ATOM 1578 C C . THR A 1 223 ? -8.028 6.816 -6.595 1.00 93.12 223 THR A C 1
ATOM 1580 O O . THR A 1 223 ? -6.935 6.438 -6.161 1.00 93.12 223 THR A O 1
ATOM 1583 N N . ASP A 1 224 ? -8.424 8.086 -6.489 1.00 97.38 224 ASP A N 1
ATOM 1584 C CA . ASP A 1 224 ? -7.744 8.984 -5.556 1.00 97.38 224 ASP A CA 1
ATOM 1585 C C . ASP A 1 224 ? -8.015 8.474 -4.133 1.00 97.38 224 ASP A C 1
ATOM 1587 O O . ASP A 1 224 ? -9.079 8.718 -3.555 1.00 97.38 224 ASP A O 1
ATOM 1591 N N . ARG A 1 225 ? -7.083 7.676 -3.597 1.00 98.00 225 ARG A N 1
ATOM 1592 C CA . ARG A 1 225 ? -7.244 7.015 -2.297 1.00 98.00 225 ARG A CA 1
ATOM 1593 C C . ARG A 1 225 ? -7.242 8.013 -1.151 1.00 98.00 225 ARG A C 1
ATOM 1595 O O . ARG A 1 225 ? -7.920 7.762 -0.160 1.00 98.00 225 ARG A O 1
ATOM 1602 N N . LEU A 1 226 ? -6.528 9.133 -1.268 1.00 98.31 226 LEU A N 1
ATOM 1603 C CA . LEU A 1 226 ? -6.526 10.161 -0.225 1.00 98.31 226 LEU A CA 1
ATOM 1604 C C . LEU A 1 226 ? -7.913 10.805 -0.140 1.00 98.31 226 LEU A C 1
ATOM 1606 O O . LEU A 1 226 ? -8.513 10.840 0.938 1.00 98.31 226 LEU A O 1
ATOM 1610 N N . ALA A 1 227 ? -8.470 11.181 -1.294 1.00 98.44 227 ALA A N 1
ATOM 1611 C CA . ALA A 1 227 ? -9.818 11.728 -1.382 1.00 98.44 227 ALA A CA 1
ATOM 1612 C C . ALA A 1 227 ? -10.901 10.737 -0.968 1.00 98.44 227 ALA A C 1
ATOM 1614 O O . ALA A 1 227 ? -11.835 11.098 -0.238 1.00 98.44 227 ALA A O 1
ATOM 1615 N N . ALA A 1 228 ? -10.770 9.478 -1.385 1.00 98.56 228 ALA A N 1
ATOM 1616 C CA . ALA A 1 228 ? -11.689 8.420 -1.002 1.00 98.56 228 ALA A CA 1
ATOM 1617 C C . ALA A 1 228 ? -11.669 8.203 0.517 1.00 98.56 228 ALA A C 1
ATOM 1619 O O . ALA A 1 228 ? -12.718 8.309 1.148 1.00 98.56 228 ALA A O 1
ATOM 1620 N N . LEU A 1 229 ? -10.498 7.986 1.126 1.00 98.75 229 LEU A N 1
ATOM 1621 C CA . LEU A 1 229 ? -10.366 7.757 2.569 1.00 98.75 229 LEU A CA 1
ATOM 1622 C C . LEU A 1 229 ? -10.895 8.936 3.387 1.00 98.75 229 LEU A C 1
ATOM 1624 O O . LEU A 1 229 ? -11.731 8.730 4.264 1.00 98.75 229 LEU A O 1
ATOM 1628 N N . ALA A 1 230 ? -10.487 10.170 3.078 1.00 98.75 230 ALA A N 1
ATOM 1629 C CA . ALA A 1 230 ? -10.966 11.342 3.810 1.00 98.75 230 ALA A CA 1
ATOM 1630 C C . ALA A 1 230 ? -12.491 11.508 3.694 1.00 98.75 230 ALA A C 1
ATOM 1632 O O . ALA A 1 230 ? -13.168 11.816 4.674 1.00 98.75 230 ALA A O 1
ATOM 1633 N N . THR A 1 231 ? -13.056 11.250 2.512 1.00 98.81 231 THR A N 1
ATOM 1634 C CA . THR A 1 231 ? -14.509 11.287 2.296 1.00 98.81 231 THR A CA 1
ATOM 1635 C C . THR A 1 231 ? -15.234 10.196 3.077 1.00 98.81 231 THR A C 1
ATOM 1637 O O . THR A 1 231 ? -16.221 10.499 3.746 1.00 98.81 231 THR A O 1
ATOM 1640 N N . GLN A 1 232 ? -14.755 8.951 3.026 1.00 98.75 232 GLN A N 1
ATOM 1641 C CA . GLN A 1 232 ? -15.382 7.835 3.736 1.00 98.75 232 GLN A CA 1
ATOM 1642 C C . GLN A 1 232 ? -15.276 8.000 5.261 1.00 98.75 232 GLN A C 1
ATOM 1644 O O . GLN A 1 232 ? -16.255 7.754 5.959 1.00 98.75 232 GLN A O 1
ATOM 1649 N N . ILE A 1 233 ? -14.150 8.498 5.789 1.00 98.88 233 ILE A N 1
ATOM 1650 C CA . ILE A 1 233 ? -14.000 8.789 7.226 1.00 98.88 233 ILE A CA 1
ATOM 1651 C C . ILE A 1 233 ? -14.969 9.894 7.670 1.00 98.88 233 ILE A C 1
ATOM 1653 O O . ILE A 1 233 ? -15.650 9.731 8.679 1.00 98.88 233 ILE A O 1
ATOM 1657 N N . ARG A 1 234 ? -15.098 10.987 6.905 1.00 98.88 234 ARG A N 1
ATOM 1658 C CA . ARG A 1 234 ? -16.078 12.049 7.208 1.00 98.88 234 ARG A CA 1
ATOM 1659 C C . ARG A 1 234 ? -17.521 11.555 7.132 1.00 98.88 234 ARG A C 1
ATOM 1661 O O . ARG A 1 234 ? -18.357 11.991 7.916 1.00 98.88 234 ARG A O 1
ATOM 1668 N N . LEU A 1 235 ? -17.819 10.637 6.213 1.00 98.69 235 LEU A N 1
ATOM 1669 C CA . LEU A 1 235 ? -19.143 10.024 6.097 1.00 98.69 235 LEU A CA 1
ATOM 1670 C C . LEU A 1 235 ? -19.498 9.163 7.319 1.00 98.69 235 LEU A C 1
ATOM 1672 O O . LEU A 1 235 ? -20.668 9.082 7.680 1.00 98.69 235 LEU A O 1
ATOM 1676 N N . LEU A 1 236 ? -18.497 8.575 7.976 1.00 98.81 236 LEU A N 1
ATOM 1677 C CA . LEU A 1 236 ? -18.636 7.892 9.266 1.00 98.81 236 LEU A CA 1
ATOM 1678 C C . LEU A 1 236 ? -18.744 8.870 10.450 1.00 98.81 236 LEU A C 1
ATOM 1680 O O . LEU A 1 236 ? -18.785 8.421 11.586 1.00 98.81 236 LEU A O 1
ATOM 1684 N N . GLY A 1 237 ? -18.739 10.188 10.227 1.00 98.69 237 GLY A N 1
ATOM 1685 C CA . GLY A 1 237 ? -18.735 11.207 11.284 1.00 98.69 237 GLY A CA 1
ATOM 1686 C C . GLY A 1 237 ? -17.347 11.569 11.825 1.00 98.69 237 GLY A C 1
ATOM 1687 O O . GLY A 1 237 ? -17.241 12.443 12.684 1.00 98.69 237 GLY A O 1
ATOM 1688 N N . GLY A 1 238 ? -16.286 10.940 11.311 1.00 98.69 238 GLY A N 1
ATOM 1689 C CA . GLY A 1 238 ? -14.909 11.210 11.714 1.00 98.69 238 GLY A CA 1
ATOM 1690 C C . GLY A 1 238 ? -14.361 12.545 11.194 1.00 98.69 238 GLY A C 1
ATOM 1691 O O . GLY A 1 238 ? -14.915 13.161 10.282 1.00 98.69 238 GLY A O 1
ATOM 1692 N N . ASP A 1 239 ? -13.220 12.968 11.739 1.00 98.75 239 ASP A N 1
ATOM 1693 C CA . ASP A 1 239 ? -12.467 14.142 11.285 1.00 98.75 239 ASP A CA 1
ATOM 1694 C C . ASP A 1 239 ? -11.225 13.677 10.517 1.00 98.75 239 ASP A C 1
ATOM 1696 O O . ASP A 1 239 ? -10.262 13.172 11.099 1.00 98.75 239 ASP A O 1
ATOM 1700 N N . ALA A 1 240 ? -11.281 13.821 9.194 1.00 98.69 240 ALA A N 1
ATOM 1701 C CA . ALA A 1 240 ? -10.168 13.553 8.299 1.00 98.69 240 ALA A CA 1
ATOM 1702 C C . ALA A 1 240 ? -9.994 14.689 7.290 1.00 98.69 240 ALA A C 1
ATOM 1704 O O . ALA A 1 240 ? -10.939 15.114 6.610 1.00 98.69 240 ALA A O 1
ATOM 1705 N N . GLU A 1 241 ? -8.749 15.122 7.160 1.00 98.38 241 GLU A N 1
ATOM 1706 C CA . GLU A 1 241 ? -8.303 16.163 6.250 1.00 98.38 241 GLU A CA 1
ATOM 1707 C C . GLU A 1 241 ? -7.183 15.618 5.365 1.00 98.38 241 GLU A C 1
ATOM 1709 O O . GLU A 1 241 ? -6.253 14.966 5.844 1.00 98.38 241 GLU A O 1
ATOM 1714 N N . GLU A 1 242 ? -7.278 15.893 4.069 1.00 97.44 242 GLU A N 1
ATOM 1715 C CA . GLU A 1 242 ? -6.171 15.665 3.149 1.00 97.44 242 GLU A CA 1
ATOM 1716 C C . GLU A 1 242 ? -5.157 16.791 3.253 1.00 97.44 242 GLU A C 1
ATOM 1718 O O . GLU A 1 242 ? -5.518 17.965 3.305 1.00 97.44 242 GLU A O 1
ATOM 1723 N N . SER A 1 243 ? -3.885 16.424 3.204 1.00 94.88 243 SER A N 1
ATOM 1724 C CA . SER A 1 243 ? -2.805 17.346 2.889 1.00 94.88 243 SER A CA 1
ATOM 1725 C C . SER A 1 243 ? -2.298 17.090 1.467 1.00 94.88 243 SER A C 1
ATOM 1727 O O . SER A 1 243 ? -2.747 16.170 0.771 1.00 94.88 243 SER A O 1
ATOM 1729 N N . ASP A 1 244 ? -1.325 17.890 1.038 1.00 93.88 244 ASP A N 1
ATOM 1730 C CA . ASP A 1 244 ? -0.660 17.696 -0.254 1.00 93.88 244 ASP A CA 1
ATOM 1731 C C . ASP A 1 244 ? 0.023 16.317 -0.357 1.00 93.88 244 ASP A C 1
ATOM 1733 O O . ASP A 1 244 ? 0.131 15.766 -1.451 1.00 93.88 244 ASP A O 1
ATOM 1737 N N . ASP A 1 245 ? 0.426 15.734 0.780 1.00 94.81 245 ASP A N 1
ATOM 1738 C CA . ASP A 1 245 ? 1.226 14.503 0.849 1.00 94.81 245 ASP A CA 1
ATOM 1739 C C . ASP A 1 245 ? 0.633 13.403 1.758 1.00 94.81 245 ASP A C 1
ATOM 1741 O O . ASP A 1 245 ? 1.299 12.430 2.118 1.00 94.81 245 ASP A O 1
ATOM 1745 N N . GLY A 1 246 ? -0.642 13.517 2.136 1.00 98.12 246 GLY A N 1
ATOM 1746 C CA . GLY A 1 246 ? -1.330 12.444 2.849 1.00 98.12 246 GLY A CA 1
ATOM 1747 C C . GLY A 1 246 ? -2.562 12.863 3.631 1.00 98.12 246 GLY A C 1
ATOM 1748 O O . GLY A 1 246 ? -3.431 13.553 3.101 1.00 98.12 246 GLY A O 1
ATOM 1749 N N . LEU A 1 247 ? -2.685 12.362 4.863 1.00 98.44 247 LEU A N 1
ATOM 1750 C CA . LEU A 1 247 ? -3.901 12.461 5.674 1.00 98.44 247 LEU A CA 1
ATOM 1751 C C . LEU A 1 247 ? -3.590 12.851 7.119 1.00 98.44 247 LEU A C 1
ATOM 1753 O O . LEU A 1 247 ? -2.702 12.286 7.761 1.00 98.44 247 LEU A O 1
ATOM 1757 N N . VAL A 1 248 ? -4.399 13.756 7.661 1.00 98.75 248 VAL A N 1
ATOM 1758 C CA . VAL A 1 248 ? -4.491 14.026 9.097 1.00 98.75 248 VAL A CA 1
ATOM 1759 C C . VAL A 1 248 ? -5.851 13.543 9.579 1.00 98.75 248 VAL A C 1
ATOM 1761 O O . VAL A 1 248 ? -6.879 13.958 9.051 1.00 98.75 248 VAL A O 1
ATOM 1764 N N . ILE A 1 249 ? -5.853 12.667 10.584 1.00 98.88 249 ILE A N 1
ATOM 1765 C CA . ILE A 1 249 ? -7.070 12.104 11.180 1.00 98.88 249 ILE A CA 1
ATOM 1766 C C . ILE A 1 249 ? -7.099 12.520 12.648 1.00 98.88 249 ILE A C 1
ATOM 1768 O O . ILE A 1 249 ? -6.160 12.230 13.395 1.00 98.88 249 ILE A O 1
ATOM 1772 N N . ARG A 1 250 ? -8.142 13.243 13.056 1.00 98.81 250 ARG A N 1
ATOM 1773 C CA . ARG A 1 250 ? -8.260 13.848 14.390 1.00 98.81 250 ARG A CA 1
ATOM 1774 C C . ARG A 1 250 ? -9.326 13.146 15.236 1.00 98.81 250 ARG A C 1
ATOM 1776 O O . ARG A 1 250 ? -10.169 12.432 14.692 1.00 98.81 250 ARG A O 1
ATOM 1783 N N . PRO A 1 251 ? -9.312 13.357 16.565 1.00 98.81 251 PRO A N 1
ATOM 1784 C CA . PRO A 1 251 ? -10.319 12.804 17.452 1.00 98.81 251 PRO A CA 1
ATOM 1785 C C . PRO A 1 251 ? -11.742 13.215 17.073 1.00 98.81 251 PRO A C 1
ATOM 1787 O O . PRO A 1 251 ? -12.085 14.397 17.112 1.00 98.81 251 PRO A O 1
ATOM 1790 N N . ALA A 1 252 ? -12.576 12.230 16.756 1.00 98.56 252 ALA A N 1
ATOM 1791 C CA . ALA A 1 252 ? -13.990 12.408 16.453 1.00 98.56 252 ALA A CA 1
ATOM 1792 C C . ALA A 1 252 ? -14.736 11.077 16.651 1.00 98.56 252 ALA A C 1
ATOM 1794 O O . ALA A 1 252 ? -14.173 10.022 16.350 1.00 98.56 252 ALA A O 1
ATOM 1795 N N . PRO A 1 253 ? -15.984 11.093 17.154 1.00 98.00 253 PRO A N 1
ATOM 1796 C CA . PRO A 1 253 ? -16.797 9.886 17.236 1.00 98.00 253 PRO A CA 1
ATOM 1797 C C . PRO A 1 253 ? -17.157 9.380 15.835 1.00 98.00 253 PRO A C 1
ATOM 1799 O O . PRO A 1 253 ? -17.295 10.169 14.903 1.00 98.00 253 PRO A O 1
ATOM 1802 N N . LEU A 1 254 ? -17.366 8.069 15.708 1.00 98.75 254 LEU A N 1
ATOM 1803 C CA . LEU A 1 254 ? -17.840 7.450 14.472 1.00 98.75 254 LEU A CA 1
ATOM 1804 C C . LEU A 1 254 ? -19.278 6.942 14.620 1.00 98.75 254 LEU A C 1
ATOM 1806 O O . LEU A 1 254 ? -19.736 6.637 15.722 1.00 98.75 254 LEU A O 1
ATOM 1810 N N . HIS A 1 255 ? -19.977 6.823 13.498 1.00 98.75 255 HIS A N 1
ATOM 1811 C CA . HIS A 1 255 ? -21.296 6.219 13.373 1.00 98.75 255 HIS A CA 1
ATOM 1812 C C . HIS A 1 255 ? -21.386 5.362 12.104 1.00 98.75 255 HIS A C 1
ATOM 1814 O O . HIS A 1 255 ? -20.605 5.526 11.166 1.00 98.75 255 HIS A O 1
ATOM 1820 N N . GLY A 1 256 ? -22.371 4.463 12.058 1.00 98.56 256 GLY A N 1
ATOM 1821 C CA . GLY A 1 256 ? -22.639 3.638 10.881 1.00 98.56 256 GLY A CA 1
ATOM 1822 C C . GLY A 1 256 ? -22.951 4.469 9.635 1.00 98.56 256 GLY A C 1
ATOM 1823 O O . GLY A 1 256 ? -23.574 5.533 9.717 1.00 98.56 256 GLY A O 1
ATOM 1824 N N . ALA A 1 257 ? -22.511 3.978 8.477 1.00 98.56 257 ALA A N 1
ATOM 1825 C CA . ALA A 1 257 ? -22.760 4.582 7.174 1.00 98.56 257 ALA A CA 1
ATOM 1826 C C . ALA A 1 257 ? -22.647 3.553 6.035 1.00 98.56 257 ALA A C 1
ATOM 1828 O O . ALA A 1 257 ? -22.003 2.512 6.173 1.00 98.56 257 ALA A O 1
ATOM 1829 N N . ALA A 1 258 ? -23.248 3.867 4.885 1.00 98.56 258 ALA A N 1
ATOM 1830 C CA . ALA A 1 258 ? -23.041 3.125 3.643 1.00 98.56 258 ALA A CA 1
ATOM 1831 C C . ALA A 1 258 ? -21.802 3.665 2.916 1.00 98.56 258 ALA A C 1
ATOM 1833 O O . ALA A 1 258 ? -21.830 4.761 2.354 1.00 98.56 258 ALA A O 1
ATOM 1834 N N . LEU A 1 259 ? -20.716 2.901 2.967 1.00 98.56 259 LEU A N 1
ATOM 1835 C CA . LEU A 1 259 ? -19.427 3.249 2.390 1.00 98.56 259 LEU A CA 1
ATOM 1836 C C . LEU A 1 259 ? -19.322 2.815 0.929 1.00 98.56 259 LEU A C 1
ATOM 1838 O O . LEU A 1 259 ? -20.048 1.937 0.458 1.00 98.56 259 LEU A O 1
ATOM 1842 N N . ARG A 1 260 ? -18.387 3.441 0.216 1.00 98.50 260 ARG A N 1
ATOM 1843 C CA . ARG A 1 260 ? -18.103 3.178 -1.196 1.00 98.50 260 ARG A CA 1
ATOM 1844 C C . ARG A 1 260 ? -16.695 2.633 -1.377 1.00 98.50 260 ARG A C 1
ATOM 1846 O O . ARG A 1 260 ? -15.745 3.210 -0.846 1.00 98.50 260 ARG A O 1
ATOM 1853 N N . SER A 1 261 ? -16.557 1.560 -2.152 1.00 97.25 261 SER A N 1
ATOM 1854 C CA . SER A 1 261 ? -15.263 0.938 -2.450 1.00 97.25 261 SER A CA 1
ATOM 1855 C C . SER A 1 261 ? -14.533 1.603 -3.612 1.00 97.25 261 SER A C 1
ATOM 1857 O O . SER A 1 261 ? -13.322 1.462 -3.721 1.00 97.25 261 SER A O 1
ATOM 1859 N N . TYR A 1 262 ? -15.236 2.338 -4.483 1.00 97.81 262 TYR A N 1
ATOM 1860 C CA . TYR A 1 262 ? -14.653 2.946 -5.691 1.00 97.81 262 TYR A CA 1
ATOM 1861 C C . TYR A 1 262 ? -13.983 1.916 -6.622 1.00 97.81 262 TYR A C 1
ATOM 1863 O O . TYR A 1 262 ? -13.026 2.246 -7.318 1.00 97.81 262 TYR A O 1
ATOM 1871 N N . ALA A 1 263 ? -14.475 0.668 -6.622 1.00 96.75 263 ALA A N 1
ATOM 1872 C CA . ALA A 1 263 ? -13.848 -0.477 -7.291 1.00 96.75 263 ALA A CA 1
ATOM 1873 C C . ALA A 1 263 ? -12.396 -0.753 -6.831 1.00 96.75 263 ALA A C 1
ATOM 1875 O O . ALA A 1 263 ? -11.617 -1.401 -7.534 1.00 96.75 263 ALA A O 1
ATOM 1876 N N . ASP A 1 264 ? -12.029 -0.284 -5.636 1.00 98.12 264 ASP A N 1
ATOM 1877 C CA . ASP A 1 264 ? -10.718 -0.472 -5.031 1.00 98.12 264 ASP A CA 1
ATOM 1878 C C . ASP A 1 264 ? -10.792 -1.465 -3.864 1.00 98.12 264 ASP A C 1
ATOM 1880 O O . ASP A 1 264 ? -11.333 -1.176 -2.793 1.00 98.12 264 ASP A O 1
ATOM 1884 N N . HIS A 1 265 ? -10.164 -2.626 -4.060 1.00 97.62 265 HIS A N 1
ATOM 1885 C CA . HIS A 1 265 ? -10.015 -3.672 -3.048 1.00 97.62 265 HIS A CA 1
ATOM 1886 C C . HIS A 1 265 ? -9.553 -3.157 -1.677 1.00 97.62 265 HIS A C 1
ATOM 1888 O O . HIS A 1 265 ? -10.025 -3.648 -0.654 1.00 97.62 265 HIS A O 1
ATOM 1894 N N . ARG A 1 266 ? -8.672 -2.148 -1.620 1.00 98.19 266 ARG A N 1
ATOM 1895 C CA . ARG A 1 266 ? -8.154 -1.646 -0.338 1.00 98.19 266 ARG A CA 1
ATOM 1896 C C . ARG A 1 266 ? -9.146 -0.743 0.392 1.00 98.19 266 ARG A C 1
ATOM 1898 O O . ARG A 1 266 ? -9.147 -0.702 1.622 1.00 98.19 266 ARG A O 1
ATOM 1905 N N . MET A 1 267 ? -10.021 -0.058 -0.344 1.00 98.50 267 MET A N 1
ATOM 1906 C CA . MET A 1 267 ? -11.145 0.681 0.240 1.00 98.50 267 MET A CA 1
ATOM 1907 C C . MET A 1 267 ? -12.213 -0.279 0.774 1.00 98.50 267 MET A C 1
ATOM 1909 O O . MET A 1 267 ? -12.800 -0.025 1.826 1.00 98.50 267 MET A O 1
ATOM 1913 N N . ALA A 1 268 ? -12.416 -1.418 0.106 1.00 98.38 268 ALA A N 1
ATOM 1914 C CA . ALA A 1 268 ? -13.279 -2.473 0.623 1.00 98.38 268 ALA A CA 1
ATOM 1915 C C . ALA A 1 268 ? -12.741 -3.063 1.938 1.00 98.38 268 ALA A C 1
ATOM 1917 O O . ALA A 1 268 ? -13.487 -3.183 2.911 1.00 98.38 268 ALA A O 1
ATOM 1918 N N . THR A 1 269 ? -11.435 -3.348 2.023 1.00 98.38 269 THR A N 1
ATOM 1919 C CA . THR A 1 269 ? -10.835 -3.834 3.276 1.00 98.38 269 THR A CA 1
ATOM 1920 C C . THR A 1 269 ? -10.812 -2.770 4.376 1.00 98.38 269 THR A C 1
ATOM 1922 O O . THR A 1 269 ? -10.983 -3.116 5.541 1.00 98.38 269 THR A O 1
ATOM 1925 N N . PHE A 1 270 ? -10.673 -1.481 4.034 1.00 98.75 270 PHE A N 1
ATOM 1926 C CA . PHE A 1 270 ? -10.867 -0.378 4.987 1.00 98.75 270 PHE A CA 1
ATOM 1927 C C . PHE A 1 270 ? -12.255 -0.466 5.639 1.00 98.75 270 PHE A C 1
ATOM 1929 O O . PHE A 1 270 ? -12.358 -0.487 6.865 1.00 98.75 270 PHE A O 1
ATOM 1936 N N . ALA A 1 271 ? -13.316 -0.597 4.835 1.00 98.62 271 ALA A N 1
ATOM 1937 C CA . ALA A 1 271 ? -14.683 -0.696 5.341 1.00 98.62 271 ALA A CA 1
ATOM 1938 C C . ALA A 1 271 ? -14.896 -1.945 6.215 1.00 98.62 271 ALA A C 1
ATOM 1940 O O . ALA A 1 271 ? -15.531 -1.851 7.266 1.00 98.62 271 ALA A O 1
ATOM 1941 N N . ALA A 1 272 ? -14.321 -3.088 5.823 1.00 98.44 272 ALA A N 1
ATOM 1942 C CA . ALA A 1 272 ? -14.391 -4.326 6.599 1.00 98.44 272 ALA A CA 1
ATOM 1943 C C . ALA A 1 272 ? -13.770 -4.179 8.000 1.00 98.44 272 ALA A C 1
ATOM 1945 O O . ALA A 1 272 ? -14.349 -4.655 8.973 1.00 98.44 272 ALA A O 1
ATOM 1946 N N . ILE A 1 273 ? -12.634 -3.479 8.116 1.00 98.75 273 ILE A N 1
ATOM 1947 C CA . ILE A 1 273 ? -11.975 -3.206 9.404 1.00 98.75 273 ILE A CA 1
ATOM 1948 C C . ILE A 1 273 ? -12.829 -2.272 10.269 1.00 98.75 273 ILE A C 1
ATOM 1950 O O . ILE A 1 273 ? -13.036 -2.559 11.447 1.00 98.75 273 ILE A O 1
ATOM 1954 N N . ILE A 1 274 ? -13.349 -1.172 9.704 1.00 98.75 274 ILE A N 1
ATOM 1955 C CA . ILE A 1 274 ? -14.215 -0.236 10.445 1.00 98.75 274 ILE A CA 1
ATOM 1956 C C . ILE A 1 274 ? -15.456 -0.961 10.991 1.00 98.75 274 ILE A C 1
ATOM 1958 O O . ILE A 1 274 ? -15.822 -0.771 12.153 1.00 98.75 274 ILE A O 1
ATOM 1962 N N . GLY A 1 275 ? -16.070 -1.830 10.182 1.00 98.19 275 GLY A N 1
ATOM 1963 C CA . GLY A 1 275 ? -17.267 -2.589 10.550 1.00 98.19 275 GLY A CA 1
ATOM 1964 C C . GLY A 1 275 ? -17.087 -3.567 11.717 1.00 98.19 275 GLY A C 1
ATOM 1965 O O . GLY 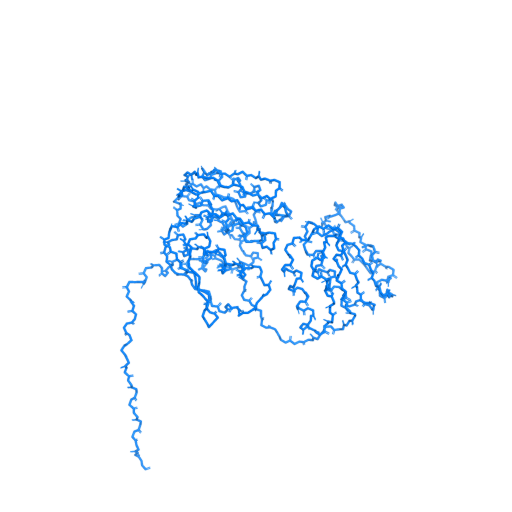A 1 275 ? -18.081 -4.048 12.247 1.00 98.19 275 GLY A O 1
ATOM 1966 N N . LEU A 1 276 ? -15.853 -3.840 12.161 1.00 97.69 276 LEU A N 1
ATOM 1967 C CA . LEU A 1 276 ? -15.601 -4.634 13.371 1.00 97.69 276 LEU A CA 1
ATOM 1968 C C . LEU A 1 276 ? -15.919 -3.879 14.668 1.00 97.69 276 LEU A C 1
ATOM 1970 O O . LEU A 1 276 ? -16.100 -4.507 15.706 1.00 97.69 276 LEU A O 1
ATOM 1974 N N . SER A 1 277 ? -15.925 -2.544 14.630 1.00 97.19 277 SER A N 1
ATOM 1975 C CA . SER A 1 277 ? -16.053 -1.691 15.821 1.00 97.19 277 SER A CA 1
ATOM 1976 C C . SER A 1 277 ? -17.180 -0.662 15.709 1.00 97.19 277 SER A C 1
ATOM 1978 O O . SER A 1 277 ? -17.634 -0.135 16.723 1.00 97.19 277 SER A O 1
ATOM 1980 N N . VAL A 1 278 ? -17.654 -0.385 14.490 1.00 98.38 278 VAL A N 1
ATOM 1981 C CA . VAL A 1 278 ? -18.734 0.569 14.224 1.00 98.38 278 VAL A CA 1
ATOM 1982 C C . VAL A 1 278 ? -19.941 -0.163 13.643 1.00 98.38 278 VAL A C 1
ATOM 1984 O O . VAL A 1 278 ? -19.934 -0.590 12.488 1.00 98.38 278 VAL A O 1
ATOM 1987 N N . ASP A 1 279 ? -21.004 -0.264 14.440 1.00 97.75 279 ASP A N 1
ATOM 1988 C CA . ASP A 1 279 ? -22.275 -0.846 14.009 1.00 97.75 279 ASP A CA 1
ATOM 1989 C C . ASP A 1 279 ? -22.911 -0.047 12.860 1.00 97.75 279 ASP A C 1
ATOM 1991 O O . ASP A 1 279 ? -22.854 1.185 12.810 1.00 97.75 279 ASP A O 1
ATOM 1995 N N . GLY A 1 280 ? -23.584 -0.752 11.946 1.00 97.94 280 GLY A N 1
ATOM 1996 C CA . GLY A 1 280 ? -24.336 -0.135 10.847 1.00 97.94 280 GLY A CA 1
ATOM 1997 C C . GLY A 1 280 ? -23.487 0.312 9.653 1.00 97.94 280 GLY A C 1
ATOM 1998 O O . GLY A 1 280 ? -23.975 1.060 8.806 1.00 97.94 280 GLY A O 1
ATOM 1999 N N . VAL A 1 281 ? -22.233 -0.136 9.565 1.00 98.38 281 VAL A N 1
ATOM 2000 C CA . VAL A 1 281 ? -21.404 0.026 8.365 1.00 98.38 281 VAL A CA 1
ATOM 2001 C C . VAL A 1 281 ? -21.822 -0.979 7.292 1.00 98.38 281 VAL A C 1
ATOM 2003 O O . VAL A 1 281 ? -22.003 -2.163 7.561 1.00 98.38 281 VAL A O 1
ATOM 2006 N N . SER A 1 282 ? -21.968 -0.502 6.060 1.00 98.06 282 SER A N 1
ATOM 2007 C CA . SER A 1 282 ? -22.182 -1.333 4.867 1.00 98.06 282 SER A CA 1
ATOM 2008 C C . SER A 1 282 ? -21.281 -0.856 3.730 1.00 98.06 282 SER A C 1
ATOM 2010 O O . SER A 1 282 ? -20.758 0.254 3.790 1.00 98.06 282 SER A O 1
ATOM 2012 N N . LEU A 1 283 ? -21.076 -1.689 2.712 1.00 97.62 283 LEU A N 1
ATOM 2013 C CA . LEU A 1 283 ? -20.223 -1.395 1.560 1.00 97.62 283 LEU A CA 1
ATOM 2014 C C . LEU A 1 283 ? -20.988 -1.687 0.266 1.00 97.62 283 LEU A C 1
ATOM 2016 O O . LEU A 1 283 ? -21.706 -2.683 0.197 1.00 97.62 283 LEU A O 1
ATOM 2020 N N . ASP A 1 284 ? -20.836 -0.827 -0.739 1.00 97.25 284 ASP A N 1
ATOM 2021 C CA . ASP A 1 284 ? -21.508 -0.970 -2.036 1.00 97.25 284 ASP A CA 1
ATOM 2022 C C . ASP A 1 284 ? -21.008 -2.163 -2.868 1.00 97.25 284 ASP A C 1
ATOM 2024 O O . ASP A 1 284 ? -21.818 -2.870 -3.464 1.00 97.25 284 ASP A O 1
ATOM 2028 N N . ASP A 1 285 ? -19.697 -2.394 -2.898 1.00 96.81 285 ASP A N 1
ATOM 2029 C CA . ASP A 1 285 ? -19.060 -3.450 -3.683 1.00 96.81 285 ASP A CA 1
ATOM 2030 C C . ASP A 1 285 ? -17.852 -4.032 -2.938 1.00 96.81 285 ASP A C 1
ATOM 2032 O O . ASP A 1 285 ? -16.765 -3.450 -2.938 1.00 96.81 285 ASP A O 1
ATOM 2036 N N . VAL A 1 286 ? -18.057 -5.185 -2.295 1.00 96.56 286 VAL A N 1
ATOM 2037 C CA . VAL A 1 286 ? -16.991 -5.977 -1.658 1.00 96.56 286 VAL A CA 1
ATOM 2038 C C . VAL A 1 286 ? -16.278 -6.899 -2.651 1.00 96.56 286 VAL A C 1
ATOM 2040 O O . VAL A 1 286 ? -15.141 -7.302 -2.409 1.00 96.56 286 VAL A O 1
ATOM 2043 N N . GLU A 1 287 ? -16.902 -7.212 -3.787 1.00 96.44 287 GLU A N 1
ATOM 2044 C CA . GLU A 1 287 ? -16.354 -8.139 -4.782 1.00 96.44 287 GLU A CA 1
ATOM 2045 C C . GLU A 1 287 ? -15.141 -7.547 -5.504 1.00 96.44 287 GLU A C 1
ATOM 2047 O O . GLU A 1 287 ? -14.287 -8.293 -5.977 1.00 96.44 287 GLU A O 1
ATOM 2052 N N . CYS A 1 288 ? -14.968 -6.219 -5.496 1.00 96.06 288 CYS A N 1
ATOM 2053 C CA . CYS A 1 288 ? -13.744 -5.572 -5.980 1.00 96.06 288 CYS A CA 1
ATOM 2054 C C . CYS A 1 288 ? -12.460 -6.071 -5.282 1.00 96.06 288 CYS A C 1
ATOM 2056 O O . CYS A 1 288 ? -11.365 -5.937 -5.836 1.00 96.06 288 CYS A O 1
ATOM 2058 N N . THR A 1 289 ? -12.576 -6.712 -4.109 1.00 96.81 289 THR A N 1
ATOM 2059 C CA . THR A 1 289 ? -11.468 -7.420 -3.442 1.00 96.81 289 THR A CA 1
ATOM 2060 C C . THR A 1 289 ? -10.870 -8.545 -4.284 1.00 96.81 289 THR A C 1
ATOM 2062 O O . THR A 1 289 ? -9.680 -8.836 -4.149 1.00 96.81 289 THR A O 1
ATOM 2065 N N . SER A 1 290 ? -11.622 -9.099 -5.243 1.00 94.94 290 SER A N 1
ATOM 2066 C CA . SER A 1 290 ? -11.141 -10.117 -6.181 1.00 94.94 290 SER A CA 1
ATOM 2067 C C . SER A 1 290 ? -9.963 -9.652 -7.042 1.00 94.94 290 SER A C 1
ATOM 2069 O O . SER A 1 290 ? -9.315 -10.482 -7.677 1.00 94.94 290 SER A O 1
ATOM 2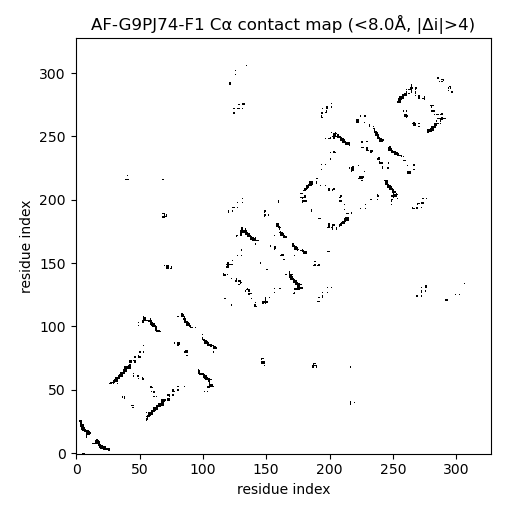071 N N . LYS A 1 291 ? -9.668 -8.343 -7.076 1.00 93.31 291 LYS A N 1
ATOM 2072 C CA . LYS A 1 291 ? -8.481 -7.797 -7.740 1.00 93.31 291 LYS A CA 1
ATOM 2073 C C . LYS A 1 291 ? -7.183 -8.428 -7.226 1.00 93.31 291 LYS A C 1
ATOM 2075 O O . LYS A 1 291 ? -6.284 -8.673 -8.026 1.00 93.31 291 LYS A O 1
ATOM 2080 N N . THR A 1 292 ? -7.082 -8.670 -5.920 1.00 94.75 292 THR A N 1
ATOM 2081 C CA . THR A 1 292 ? -5.866 -9.215 -5.287 1.00 94.75 292 THR A CA 1
ATOM 2082 C C . THR A 1 292 ? -6.144 -10.398 -4.367 1.00 94.75 292 THR A C 1
ATOM 2084 O O . THR A 1 292 ? -5.248 -11.209 -4.149 1.00 94.75 292 THR A O 1
ATOM 2087 N N . LEU A 1 293 ? -7.372 -10.537 -3.860 1.00 96.44 293 LEU A N 1
ATOM 2088 C CA . LEU A 1 293 ? -7.755 -11.628 -2.974 1.00 96.44 293 LEU A CA 1
ATOM 2089 C C . LEU A 1 293 ? -9.174 -12.138 -3.283 1.00 96.44 293 LEU A C 1
ATOM 2091 O O . LEU A 1 293 ? -10.120 -11.856 -2.542 1.00 96.44 293 LEU A O 1
ATOM 2095 N N . PRO A 1 294 ? -9.349 -12.908 -4.375 1.00 94.50 294 PRO A N 1
ATOM 2096 C CA . PRO A 1 294 ? -10.581 -13.659 -4.596 1.00 94.50 294 PRO A CA 1
ATOM 2097 C C . PRO A 1 294 ? -10.920 -14.511 -3.364 1.00 94.50 294 PRO A C 1
ATOM 2099 O O . PRO A 1 294 ? -10.050 -15.199 -2.831 1.00 94.50 294 PRO A O 1
ATOM 2102 N N . GLY A 1 295 ? -12.173 -14.459 -2.906 1.00 95.25 295 GLY A N 1
ATOM 2103 C CA . GLY A 1 295 ? -12.604 -15.152 -1.684 1.00 95.25 295 GLY A CA 1
ATOM 2104 C C . GLY A 1 295 ? -12.290 -14.407 -0.379 1.00 95.25 295 GLY A C 1
ATOM 2105 O O . GLY A 1 295 ? -12.349 -15.012 0.689 1.00 95.25 295 GLY A O 1
ATOM 2106 N N . PHE A 1 296 ? -11.971 -13.105 -0.432 1.00 98.06 296 PHE A N 1
ATOM 2107 C CA . PHE A 1 296 ? -11.778 -12.278 0.767 1.00 98.06 296 PHE A CA 1
ATOM 2108 C C . PHE A 1 296 ? -12.929 -12.418 1.770 1.00 98.06 296 PHE A C 1
ATOM 2110 O O . PHE A 1 296 ? -12.676 -12.596 2.957 1.00 98.06 296 PHE A O 1
ATOM 2117 N N . THR A 1 297 ? -14.181 -12.363 1.309 1.00 97.25 297 THR A N 1
ATOM 2118 C CA . THR A 1 297 ? -15.373 -12.455 2.165 1.00 97.25 297 THR A CA 1
ATOM 2119 C C . THR A 1 297 ? -15.447 -13.784 2.915 1.00 97.25 297 THR A C 1
ATOM 2121 O O . THR A 1 297 ? -15.705 -13.781 4.119 1.00 97.25 297 THR A O 1
ATOM 2124 N N . ASP A 1 298 ? -15.146 -14.897 2.244 1.00 97.88 298 ASP A N 1
ATOM 2125 C CA . ASP A 1 298 ? -15.102 -16.228 2.856 1.00 97.88 298 ASP A CA 1
ATOM 2126 C C . ASP A 1 298 ? -13.985 -16.325 3.901 1.00 97.88 298 ASP A C 1
ATOM 2128 O O . ASP A 1 298 ? -14.218 -16.785 5.020 1.00 97.88 298 ASP A O 1
ATOM 2132 N N . LEU A 1 299 ? -12.781 -15.843 3.572 1.00 97.69 299 LEU A N 1
ATOM 2133 C CA . LEU A 1 299 ? -11.647 -15.815 4.502 1.00 97.69 299 LEU A CA 1
ATOM 2134 C C . LEU A 1 299 ? -11.937 -14.932 5.721 1.00 97.69 299 LEU A C 1
ATOM 2136 O O . LEU A 1 299 ? -11.627 -15.310 6.852 1.00 97.69 299 LEU A O 1
ATOM 2140 N N . TRP A 1 300 ? -12.544 -13.766 5.503 1.00 97.94 300 TRP A N 1
ATOM 2141 C CA . TRP A 1 300 ? -12.912 -12.830 6.560 1.00 97.94 300 TRP A CA 1
ATOM 2142 C C . TRP A 1 300 ? -13.966 -13.435 7.490 1.00 97.94 300 TRP A C 1
ATOM 2144 O O . TRP A 1 300 ? -13.793 -13.427 8.708 1.00 97.94 300 TRP A O 1
ATOM 2154 N N . ALA A 1 301 ? -15.022 -14.031 6.931 1.00 96.69 301 ALA A N 1
ATOM 2155 C CA . ALA A 1 301 ? -16.060 -14.705 7.705 1.00 96.69 301 ALA A CA 1
ATOM 2156 C C . ALA A 1 301 ? -15.506 -15.908 8.486 1.00 96.69 301 ALA A C 1
ATOM 2158 O O . ALA A 1 301 ? -15.824 -16.071 9.665 1.00 96.69 301 ALA A O 1
ATOM 2159 N N . ALA A 1 302 ? -14.641 -16.715 7.862 1.00 96.62 302 ALA A N 1
ATOM 2160 C CA . ALA A 1 302 ? -13.987 -17.847 8.511 1.00 96.62 302 ALA A CA 1
ATOM 2161 C C . ALA A 1 302 ? -13.099 -17.402 9.683 1.00 96.62 302 ALA A C 1
ATOM 2163 O O . ALA A 1 302 ? -13.160 -18.012 10.748 1.00 96.62 302 ALA A O 1
ATOM 2164 N N . MET A 1 303 ? -12.330 -16.318 9.523 1.00 96.06 303 MET A N 1
ATOM 2165 C CA . MET A 1 303 ? -11.552 -15.723 10.616 1.00 96.06 303 MET A CA 1
ATOM 2166 C C . MET A 1 303 ? -12.462 -15.274 11.765 1.00 96.06 303 MET A C 1
ATOM 2168 O O . MET A 1 303 ? -12.186 -15.567 12.924 1.00 96.06 303 MET A O 1
ATOM 2172 N N . LEU A 1 304 ? -13.557 -14.568 11.476 1.00 93.69 304 LEU A N 1
ATOM 2173 C CA . LEU A 1 304 ? -14.450 -14.070 12.527 1.00 93.69 304 LEU A CA 1
ATOM 2174 C C . LEU A 1 304 ? -15.187 -15.194 13.264 1.00 93.69 304 LEU A C 1
ATOM 2176 O O . LEU A 1 304 ? -15.454 -15.061 14.460 1.00 93.69 304 LEU A O 1
ATOM 2180 N N . ALA A 1 305 ? -15.466 -16.317 12.602 1.00 93.25 305 ALA A N 1
ATOM 2181 C CA . ALA A 1 305 ? -16.109 -17.473 13.223 1.00 93.25 305 ALA A CA 1
ATOM 2182 C C . ALA A 1 305 ? -15.278 -18.101 14.362 1.00 93.25 305 ALA A C 1
ATOM 2184 O O . ALA A 1 305 ? -15.851 -18.728 15.250 1.00 93.25 305 ALA A O 1
ATOM 2185 N N . THR A 1 306 ? -13.955 -17.891 14.403 1.00 88.94 306 THR A N 1
ATOM 2186 C CA . THR A 1 306 ? -13.091 -18.429 15.472 1.00 88.94 306 THR A CA 1
ATOM 2187 C C . THR A 1 306 ? -13.114 -17.597 16.761 1.00 88.94 306 THR A C 1
ATOM 2189 O O . THR A 1 306 ? -12.534 -18.003 17.767 1.00 88.94 306 THR A O 1
ATOM 2192 N N . SER A 1 307 ? -13.776 -16.433 16.767 1.00 73.94 307 SER A N 1
ATOM 2193 C CA . SER A 1 307 ? -13.799 -15.486 17.899 1.00 73.94 307 SER A CA 1
ATOM 2194 C C . SER A 1 307 ? -14.462 -16.028 19.181 1.00 73.94 307 SER A C 1
ATOM 2196 O O . SER A 1 307 ? -14.272 -15.459 20.254 1.00 73.94 307 SER A O 1
ATOM 2198 N N . GLY A 1 308 ? -15.187 -17.152 19.101 1.00 59.47 308 GLY A N 1
ATOM 2199 C CA . GLY A 1 308 ? -15.877 -17.790 20.231 1.00 59.47 308 GLY A CA 1
ATOM 2200 C C . GLY A 1 308 ? -15.143 -18.956 20.910 1.00 59.47 308 GLY A C 1
ATOM 2201 O O . GLY A 1 308 ? -15.595 -19.416 21.957 1.00 59.47 308 GLY A O 1
ATOM 2202 N N . GLU A 1 309 ? -14.029 -19.452 20.360 1.00 56.47 309 GLU A N 1
ATOM 2203 C CA . GLU A 1 309 ? -13.396 -20.703 20.832 1.00 56.47 309 GLU A CA 1
ATOM 2204 C C . GLU A 1 309 ? -12.246 -20.495 21.848 1.00 56.47 309 GLU A C 1
ATOM 2206 O O . GLU A 1 309 ? -11.748 -21.449 22.441 1.00 56.47 309 GLU A O 1
ATOM 2211 N N . GLY A 1 310 ? -11.849 -19.249 22.133 1.00 46.62 310 GLY A N 1
ATOM 2212 C CA . GLY A 1 310 ? -10.654 -18.906 22.929 1.00 46.62 310 GLY A CA 1
ATOM 2213 C C . GLY A 1 310 ? -10.746 -19.033 24.462 1.00 46.62 310 GLY A C 1
ATOM 2214 O O . GLY A 1 310 ? -9.890 -18.493 25.159 1.00 46.62 310 GLY A O 1
ATOM 2215 N N . GLY A 1 311 ? -11.762 -19.708 25.012 1.00 41.34 311 GLY A N 1
ATOM 2216 C CA . GLY A 1 311 ? -11.981 -19.821 26.465 1.00 41.34 311 GLY A CA 1
ATOM 2217 C C . GLY A 1 311 ? -11.347 -21.037 27.157 1.00 41.34 311 GLY A C 1
ATOM 2218 O O . GLY A 1 311 ? -11.298 -21.078 28.385 1.00 41.34 311 GLY A O 1
ATOM 2219 N N . ALA A 1 312 ? -10.859 -22.032 26.415 1.00 40.84 312 ALA A N 1
ATOM 2220 C CA . ALA A 1 312 ? -10.264 -23.236 26.995 1.00 40.84 312 ALA A CA 1
ATOM 2221 C C . ALA A 1 312 ? -8.955 -23.577 26.281 1.00 40.84 312 ALA A C 1
ATOM 2223 O O . ALA A 1 312 ? -8.949 -24.141 25.190 1.00 40.84 312 ALA A O 1
ATOM 2224 N N . GLY A 1 313 ? -7.828 -23.232 26.907 1.00 35.75 313 GLY A N 1
ATOM 2225 C CA . GLY A 1 313 ? -6.524 -23.707 26.456 1.00 35.75 313 GLY A CA 1
ATOM 2226 C C . GLY A 1 313 ? -6.481 -25.244 26.462 1.00 35.75 313 GLY A C 1
ATOM 2227 O O . GLY A 1 313 ? -7.044 -25.862 27.371 1.00 35.75 313 GLY A O 1
ATOM 2228 N N . PRO A 1 314 ? -5.825 -25.888 25.484 1.00 38.03 314 PRO A N 1
ATOM 2229 C CA . PRO A 1 314 ? -5.699 -27.335 25.477 1.00 38.03 314 PRO A CA 1
ATOM 2230 C C . PRO A 1 314 ? -4.805 -27.766 26.645 1.00 38.03 314 PRO A C 1
ATOM 2232 O O . PRO A 1 314 ? -3.609 -27.474 26.683 1.00 38.03 314 PRO A O 1
ATOM 2235 N N . THR A 1 315 ? -5.377 -28.481 27.613 1.00 36.88 315 THR A N 1
ATOM 2236 C CA . THR A 1 315 ? -4.603 -29.243 28.591 1.00 36.88 315 THR A CA 1
ATOM 2237 C C . THR A 1 315 ? -3.930 -30.398 27.859 1.00 36.88 315 THR A C 1
ATOM 2239 O O . THR A 1 315 ? -4.543 -31.414 27.538 1.00 36.88 315 THR A O 1
ATOM 2242 N N . ALA A 1 316 ? -2.642 -30.237 27.564 1.00 37.25 316 ALA A N 1
ATOM 2243 C CA . ALA A 1 316 ? -1.816 -31.307 27.031 1.00 37.25 316 ALA A CA 1
ATOM 2244 C C . ALA A 1 316 ? -1.647 -32.405 28.097 1.00 37.25 316 ALA A C 1
ATOM 2246 O O . ALA A 1 316 ? -0.736 -32.361 28.921 1.00 37.25 316 ALA A O 1
ATOM 2247 N N . SER A 1 317 ? -2.527 -33.410 28.099 1.00 33.66 317 SER A N 1
ATOM 2248 C CA . SER A 1 317 ? -2.235 -34.683 28.754 1.00 33.66 317 SER A CA 1
ATOM 2249 C C . SER A 1 317 ? -1.403 -35.531 27.794 1.00 33.66 317 SER A C 1
ATOM 2251 O O . SER A 1 317 ? -1.939 -36.167 26.885 1.00 33.66 317 SER A O 1
ATOM 2253 N N . HIS A 1 318 ? -0.086 -35.535 27.988 1.00 33.38 318 HIS A N 1
ATOM 2254 C CA . HIS A 1 318 ? 0.789 -36.533 27.386 1.00 33.38 318 HIS A CA 1
ATOM 2255 C C . HIS A 1 318 ? 0.345 -37.932 27.841 1.00 33.38 318 HIS A C 1
ATOM 2257 O O . HIS A 1 318 ? 0.475 -38.285 29.012 1.00 33.38 318 HIS A O 1
ATOM 2263 N N . ARG A 1 319 ? -0.173 -38.740 26.913 1.00 35.12 319 ARG A N 1
ATOM 2264 C CA . ARG A 1 319 ? -0.119 -40.201 27.018 1.00 35.12 319 ARG A CA 1
ATOM 2265 C C . ARG A 1 319 ? 1.003 -40.678 26.107 1.00 35.12 319 ARG A C 1
ATOM 2267 O O . ARG A 1 319 ? 0.921 -40.505 24.894 1.00 35.12 319 ARG A O 1
ATOM 2274 N N . GLU A 1 320 ? 2.046 -41.241 26.707 1.00 35.72 320 GLU A N 1
ATOM 2275 C CA . GLU A 1 320 ? 3.087 -41.979 25.992 1.00 35.72 320 GLU A CA 1
ATOM 2276 C C . GLU A 1 320 ? 2.477 -43.160 25.215 1.00 35.72 320 GLU A C 1
ATOM 2278 O O . GLU A 1 320 ? 1.584 -43.839 25.737 1.00 35.72 320 GLU A O 1
ATOM 2283 N N . PRO A 1 321 ? 2.954 -43.452 23.993 1.00 38.75 321 PRO A N 1
ATOM 2284 C CA . PRO A 1 321 ? 2.621 -44.691 23.313 1.00 38.75 321 PRO A CA 1
ATOM 2285 C C . PRO A 1 321 ? 3.414 -45.856 23.920 1.00 38.75 321 PRO A C 1
ATOM 2287 O O . PRO A 1 321 ? 4.634 -45.796 24.057 1.00 38.75 321 PRO A O 1
ATOM 2290 N N . ALA A 1 322 ? 2.705 -46.933 24.260 1.00 38.75 322 ALA A N 1
ATOM 2291 C CA . ALA A 1 322 ? 3.295 -48.190 24.701 1.00 38.75 322 ALA A CA 1
ATOM 2292 C C . ALA A 1 322 ? 4.155 -48.822 23.590 1.00 38.75 322 ALA A C 1
ATOM 2294 O O . ALA A 1 322 ? 3.752 -48.863 22.426 1.00 38.75 322 ALA A O 1
ATOM 2295 N N . ALA A 1 323 ? 5.327 -49.332 23.971 1.00 42.59 323 ALA A N 1
ATOM 2296 C CA . ALA A 1 323 ? 6.233 -50.058 23.088 1.00 42.59 323 ALA A CA 1
ATOM 2297 C C . ALA A 1 323 ? 5.600 -51.374 22.580 1.00 42.59 323 ALA A C 1
ATOM 2299 O O . ALA A 1 323 ? 4.876 -52.031 23.337 1.00 42.59 323 ALA A O 1
ATOM 2300 N N . PRO A 1 324 ? 5.885 -51.801 21.336 1.00 44.12 324 PRO A N 1
ATOM 2301 C CA . PRO A 1 324 ? 5.485 -53.116 20.859 1.00 44.12 324 PRO A CA 1
ATOM 2302 C C . PRO A 1 324 ? 6.380 -54.184 21.495 1.00 44.12 324 PRO A C 1
ATOM 2304 O O . PRO A 1 324 ? 7.604 -54.107 21.421 1.00 44.12 324 PRO A O 1
ATOM 2307 N N . GLY A 1 325 ? 5.752 -55.161 22.150 1.00 40.47 325 GLY A N 1
ATOM 2308 C CA . GLY A 1 325 ? 6.426 -56.329 22.704 1.00 40.47 325 GLY A CA 1
ATOM 2309 C C . GLY A 1 325 ? 6.853 -57.311 21.615 1.00 40.47 325 GLY A C 1
ATOM 2310 O O . GLY A 1 325 ? 6.095 -57.582 20.682 1.00 40.47 325 GLY A O 1
ATOM 2311 N N . ASP A 1 326 ? 8.058 -57.850 21.781 1.00 46.84 326 ASP A N 1
ATOM 2312 C CA . ASP A 1 326 ? 8.593 -58.980 21.027 1.00 46.84 326 ASP A CA 1
ATOM 2313 C C . ASP A 1 326 ? 7.721 -60.231 21.203 1.00 46.84 326 ASP A C 1
ATOM 2315 O O . ASP A 1 326 ? 7.310 -60.577 22.315 1.00 46.84 326 ASP A O 1
ATOM 2319 N N . GLY A 1 327 ? 7.476 -60.939 20.100 1.00 43.81 327 GLY A N 1
ATOM 2320 C CA . GLY A 1 327 ? 6.719 -62.186 20.112 1.00 43.81 327 GLY A CA 1
ATOM 2321 C C . GLY A 1 327 ? 6.701 -62.922 18.775 1.00 43.81 327 GLY A C 1
ATOM 2322 O O . GLY A 1 327 ? 5.640 -63.011 18.162 1.00 43.81 327 GLY A O 1
ATOM 2323 N N . ALA A 1 328 ? 7.862 -63.431 18.347 1.00 36.41 328 ALA A N 1
ATOM 2324 C CA . ALA A 1 328 ? 8.092 -64.792 17.824 1.00 36.41 328 ALA A CA 1
ATOM 2325 C C . ALA A 1 328 ? 9.565 -64.958 17.418 1.00 36.41 328 ALA A C 1
ATOM 2327 O O . ALA A 1 328 ? 10.025 -64.186 16.549 1.00 36.41 328 ALA A O 1
#

Mean predicted aligned error: 6.69 Å

Sequence (328 aa):
AALGADVTHLGEPGFLPFRVGPGDGALLRAEGTRMAVDGSASSQFVSALLLLGAILPGGLELTPTGPVPSLTHVGMTVATLRERGIAVDEPALGAGDGERTWRVHPGRPRGGEVAIEPDLSNAGPFLAAALVAGGRVSVPHWPAATTQAGDAWRELLPRLGGEVTLTDGLLTAHGTGRLTGIHTDLSDVGELAPTVAALAALAGAQGHTSTLTGIAHLRGHETDRLAALATQIRLLGGDAEESDDGLVIRPAPLHGAALRSYADHRMATFAAIIGLSVDGVSLDDVECTSKTLPGFTDLWAAMLATSGEGGAGPTASHREPAAPGDGA

Nearest PDB structures (foldseek):
  2o15-assembly1_A  TM=9.413E-01  e=5.076E-29  Mycobacterium tuberculosis
  2bjb-assembly1_A  TM=7.886E-01  e=1.215E-25  Mycobacterium tuberculosis
  7m0o-assembly1_A  TM=7.583E-01  e=1.571E-22  Streptomyces sviceus
  6hqv-assembly1_A  TM=7.310E-01  e=1.279E-17  Thermochaetoides thermophila DSM 1495
  4egr-assembly3_C  TM=7.934E-01  e=4.251E-13  Coxiella burnetii

Foldseek 3Di:
DVQQWDKAAPDDPPDDDIDTHCGPVSQQVDAEAEDEAAQVLACVVVLVLLVVQQAGPNGYKYAYQADHFQCLVVVQSQVQCVVQVWDKDWADPPQDHRRTIMTTGHHDGHDDDDDDAPQLLLVLLQLLLQAQQFAKDKDAQADPDDSHLSVCCCVLLVQQAWHWDADPRIIMIHHGNATAAEEDECRNNLSNVLSSLLSNLSNLCVFHKYHYFNNLSCCSPLHHVQVLSCVQSVQQVWHWDDDNGHIITHRGHGEADEHECSLPQSSLSSQVSNCSNHPNHHYDDNCSVVVPDHCPVVVSVVSVVCVPVPPDDDPDPDDDDDDDDDDD

Radius of gyration: 23.81 Å; Cα contacts (8 Å, |Δi|>4): 666; chains: 1; bounding box: 50×82×65 Å

pLDDT: mean 91.31, std 14.25, range [33.38, 98.94]